Protein AF-A0A7R9GFW6-F1 (afdb_monomer_lite)

Radius of gyration: 24.53 Å; chains: 1; bounding box: 64×50×59 Å

Sequence (305 aa):
MFCPVDETFLYTSESVGEGHPDKICDQISDAILDAHLVQDPSAKVACETLAKGGLILLAGEINSNANVNYQEVVKRTLRNIGYDEERKGLNADTCSVLTVLNGQSSEIANGVYVNKDSMDLAAGDQGLMFGYATDETPELLPITLLLAHQLNMKLAELRKTNLFSWAWPDSKTQVTCEYLNSSGSMVPKRVHTVVVSGAYAARWVAKSLIAAGLCRRCLIQVSYAIAIPEPVSITVFHFGTSKTGLTQADLQRIVRHNFDLRPGAIIRDLGLTRPIYFKTAKYGHFGNPSFPWETPKPLQMPDGL

Structure (mmCIF, N/CA/C/O backbone):
data_AF-A0A7R9GFW6-F1
#
_entry.id   AF-A0A7R9GFW6-F1
#
loop_
_atom_site.group_PDB
_atom_site.id
_atom_site.type_symbol
_atom_site.label_atom_id
_atom_site.label_alt_id
_atom_site.label_comp_id
_atom_site.label_asym_id
_atom_site.label_entity_id
_atom_site.label_seq_id
_atom_site.pdbx_PDB_ins_code
_atom_site.Cartn_x
_atom_site.Cartn_y
_atom_site.Cartn_z
_atom_site.occupancy
_atom_site.B_iso_or_equiv
_atom_site.auth_seq_id
_atom_site.auth_comp_id
_atom_site.auth_asym_id
_atom_site.auth_atom_id
_atom_site.pdbx_PDB_model_num
ATOM 1 N N . MET A 1 1 ? 2.643 -18.406 17.846 1.00 50.38 1 MET A N 1
ATOM 2 C CA . MET A 1 1 ? 1.656 -17.498 18.472 1.00 50.38 1 MET A CA 1
ATOM 3 C C . MET A 1 1 ? 1.330 -18.060 19.852 1.00 50.38 1 MET A C 1
ATOM 5 O O . MET A 1 1 ? 1.079 -19.251 19.926 1.00 50.38 1 MET A O 1
ATOM 9 N N . PHE A 1 2 ? 1.427 -17.276 20.930 1.00 60.22 2 PHE A N 1
ATOM 10 C CA . PHE A 1 2 ? 1.352 -17.763 22.325 1.00 60.22 2 PHE A CA 1
ATOM 11 C C . PHE A 1 2 ? -0.045 -17.607 22.957 1.00 60.22 2 PHE A C 1
ATOM 13 O O . PHE A 1 2 ? -0.150 -17.278 24.133 1.00 60.22 2 PHE A O 1
ATOM 20 N N . CYS A 1 3 ? -1.125 -17.767 22.187 1.00 72.81 3 CYS A N 1
ATOM 21 C CA . CYS A 1 3 ? -2.464 -17.779 22.780 1.00 72.81 3 CYS A CA 1
ATOM 22 C C . CYS A 1 3 ? -2.699 -19.157 23.422 1.00 72.81 3 CYS A C 1
ATOM 24 O O . CYS A 1 3 ? -2.471 -20.155 22.736 1.00 72.81 3 CYS A O 1
ATOM 26 N N . PRO A 1 4 ? -3.104 -19.253 24.698 1.00 85.19 4 PRO A N 1
ATOM 27 C CA . PRO A 1 4 ? -3.501 -20.522 25.301 1.00 85.19 4 PRO A CA 1
ATOM 28 C C . PRO A 1 4 ? -4.647 -21.189 24.534 1.00 85.19 4 PRO A C 1
ATOM 30 O O . PRO A 1 4 ? -5.404 -20.533 23.821 1.00 85.19 4 PRO A O 1
ATOM 33 N N . VAL A 1 5 ? -4.756 -22.509 24.659 1.00 87.06 5 VAL A N 1
ATOM 34 C CA . VAL A 1 5 ? -5.885 -23.260 24.094 1.00 87.06 5 VAL A CA 1
ATOM 35 C C . VAL A 1 5 ? -7.184 -22.779 24.746 1.00 87.06 5 VAL A C 1
ATOM 37 O O . VAL A 1 5 ? -7.206 -22.492 25.939 1.00 87.06 5 VAL A O 1
ATOM 40 N N . ASP A 1 6 ? -8.238 -22.672 23.941 1.00 88.62 6 ASP A N 1
ATOM 41 C CA . ASP A 1 6 ? -9.578 -22.195 24.298 1.00 88.62 6 ASP A CA 1
ATOM 42 C C . ASP A 1 6 ? -9.664 -20.717 24.711 1.00 88.62 6 ASP A C 1
ATOM 44 O O . ASP A 1 6 ? -10.713 -20.248 25.156 1.00 88.62 6 ASP A O 1
ATOM 48 N N . GLU A 1 7 ? -8.599 -19.945 24.485 1.00 91.06 7 GLU A N 1
ATOM 49 C CA . GLU A 1 7 ? -8.619 -18.495 24.639 1.00 91.06 7 GLU A CA 1
ATOM 50 C C . GLU A 1 7 ? -8.814 -17.769 23.306 1.00 91.06 7 GLU A C 1
ATOM 52 O O . GLU A 1 7 ? -8.445 -18.235 22.220 1.00 91.06 7 GLU A O 1
ATOM 57 N N . THR A 1 8 ? -9.417 -16.585 23.402 1.00 90.31 8 THR A N 1
ATOM 58 C CA . THR A 1 8 ? -9.602 -15.684 22.269 1.00 90.31 8 THR A CA 1
ATOM 59 C C . THR A 1 8 ? -8.512 -14.627 22.214 1.00 90.31 8 THR A C 1
ATOM 61 O O . THR A 1 8 ? -8.126 -14.070 23.242 1.00 90.31 8 THR A O 1
ATOM 64 N N . PHE A 1 9 ? -8.099 -14.252 21.008 1.00 85.88 9 PHE A N 1
ATOM 65 C CA . PHE A 1 9 ? -7.168 -13.151 20.779 1.00 85.88 9 PHE A CA 1
ATOM 66 C C . PHE A 1 9 ? -7.594 -12.306 19.579 1.00 85.88 9 PHE A C 1
ATOM 68 O O . PHE A 1 9 ? -8.396 -12.723 18.745 1.00 85.88 9 PHE A O 1
ATOM 75 N N . LEU A 1 10 ? -7.047 -11.093 19.490 1.00 83.88 10 LEU A N 1
ATOM 76 C CA . LEU A 1 10 ? -7.227 -10.225 18.332 1.00 83.88 10 LEU A CA 1
ATOM 77 C C . LEU A 1 10 ? -5.994 -10.303 17.439 1.00 83.88 10 LEU A C 1
ATOM 79 O O . LEU A 1 10 ? -4.869 -10.152 17.918 1.00 83.88 10 LEU A O 1
ATOM 83 N N . TYR A 1 11 ? -6.214 -10.478 16.142 1.00 87.00 11 TYR A N 1
ATOM 84 C CA . TYR A 1 11 ? -5.163 -10.401 15.135 1.00 87.00 11 TYR A CA 1
ATOM 85 C C . TYR A 1 11 ? -5.544 -9.425 14.041 1.00 87.00 11 TYR A C 1
ATOM 87 O O . TYR A 1 11 ? -6.721 -9.268 13.724 1.00 87.00 11 TYR A O 1
ATOM 95 N N . THR A 1 12 ? -4.547 -8.729 13.508 1.00 83.81 12 THR A N 1
ATOM 96 C CA . THR A 1 12 ? -4.754 -7.631 12.570 1.00 83.81 12 THR A CA 1
ATOM 97 C C . THR A 1 12 ? -3.829 -7.778 11.379 1.00 83.81 12 THR A C 1
ATOM 99 O O . THR A 1 12 ? -2.636 -8.012 11.553 1.00 83.81 12 THR A O 1
ATOM 102 N N . SER A 1 13 ? -4.380 -7.572 10.189 1.00 86.75 13 SER A N 1
ATOM 103 C CA . SER A 1 13 ? -3.619 -7.414 8.951 1.00 86.75 13 SER A CA 1
ATOM 104 C C . SER A 1 13 ? -4.010 -6.103 8.279 1.00 86.75 13 SER A C 1
ATOM 106 O O . SER A 1 13 ? -5.113 -5.587 8.482 1.00 86.75 13 SER A O 1
ATOM 108 N N . GLU A 1 14 ? -3.103 -5.559 7.478 1.00 87.44 14 GLU A N 1
ATOM 109 C CA . GLU A 1 14 ? -3.340 -4.360 6.682 1.00 87.44 14 GLU A CA 1
ATOM 110 C C . GLU A 1 14 ? -3.004 -4.593 5.210 1.00 87.44 14 GLU A C 1
ATOM 112 O O . GLU A 1 14 ? -2.348 -5.564 4.840 1.00 87.44 14 GLU A O 1
ATOM 117 N N . SER A 1 15 ? -3.492 -3.694 4.366 1.00 87.38 15 SER A N 1
ATOM 118 C CA . SER A 1 15 ? -3.205 -3.649 2.940 1.00 87.38 15 SER A CA 1
ATOM 119 C C . SER A 1 15 ? -3.260 -2.200 2.476 1.00 87.38 15 SER A C 1
ATOM 121 O O . SER A 1 15 ? -4.009 -1.380 3.018 1.00 87.38 15 SER A O 1
ATOM 123 N N . VAL A 1 16 ? -2.495 -1.897 1.437 1.00 86.31 16 VAL A N 1
ATOM 124 C CA . VAL A 1 16 ? -2.539 -0.618 0.734 1.00 86.31 16 VAL A CA 1
ATOM 125 C C . VAL A 1 16 ? -2.970 -0.839 -0.717 1.00 86.31 16 VAL A C 1
ATOM 127 O O . VAL A 1 16 ? -2.738 -1.916 -1.270 1.00 86.31 16 VAL A O 1
ATOM 130 N N . GLY A 1 17 ? -3.637 0.148 -1.311 1.00 81.44 17 GLY A N 1
ATOM 131 C CA . GLY A 1 17 ? -4.121 0.070 -2.688 1.00 81.44 17 GLY A CA 1
ATOM 132 C C . GLY A 1 17 ? -3.049 0.370 -3.736 1.00 81.44 17 GLY A C 1
ATOM 133 O O . GLY A 1 17 ? -1.938 0.792 -3.421 1.00 81.44 17 GLY A O 1
ATOM 134 N N . GLU A 1 18 ? -3.418 0.200 -5.008 1.00 88.44 18 GLU A N 1
ATOM 135 C CA . GLU A 1 18 ? -2.535 0.398 -6.172 1.00 88.44 18 GLU A CA 1
ATOM 136 C C . GLU A 1 18 ? -1.945 1.815 -6.287 1.00 88.44 18 GLU A C 1
ATOM 138 O O . GLU A 1 18 ? -0.923 2.000 -6.940 1.00 88.44 18 GLU A O 1
ATOM 143 N N . GLY A 1 19 ? -2.561 2.822 -5.662 1.00 89.06 19 GLY A N 1
ATOM 144 C CA . GLY A 1 19 ? -2.036 4.185 -5.644 1.00 89.06 19 GLY A CA 1
ATOM 145 C C . GLY A 1 19 ? -1.149 4.524 -4.453 1.00 89.06 19 GLY A C 1
ATOM 146 O O . GLY A 1 19 ? -0.683 5.652 -4.360 1.00 89.06 19 GLY A O 1
ATOM 147 N N . HIS A 1 20 ? -0.910 3.599 -3.524 1.00 91.56 20 HIS A N 1
ATOM 148 C CA . HIS A 1 20 ? 0.046 3.856 -2.452 1.00 91.56 20 HIS A CA 1
ATOM 149 C C . HIS A 1 20 ? 1.450 4.048 -3.044 1.00 91.56 20 HIS A C 1
ATOM 151 O O . HIS A 1 20 ? 1.837 3.229 -3.873 1.00 91.56 20 HIS A O 1
ATOM 157 N N . PRO A 1 21 ? 2.247 5.052 -2.630 1.00 92.50 21 PRO A N 1
ATOM 158 C CA . PRO A 1 21 ? 3.543 5.345 -3.251 1.00 92.50 21 PRO A CA 1
ATOM 159 C C . PRO A 1 21 ? 4.484 4.138 -3.303 1.00 92.50 21 PRO A C 1
ATOM 161 O O . PRO A 1 21 ? 5.084 3.894 -4.344 1.00 92.50 21 PRO A O 1
ATOM 164 N N . ASP A 1 22 ? 4.534 3.327 -2.244 1.00 91.44 22 ASP A N 1
ATOM 165 C CA . ASP A 1 22 ? 5.341 2.099 -2.257 1.00 91.44 22 ASP A CA 1
ATOM 166 C C . ASP A 1 22 ? 4.829 1.098 -3.310 1.00 91.44 22 ASP A C 1
ATOM 168 O O . ASP A 1 22 ? 5.613 0.506 -4.041 1.00 91.44 22 ASP A O 1
ATOM 172 N N . LYS A 1 23 ? 3.502 0.968 -3.476 1.00 91.81 23 LYS A N 1
ATOM 173 C CA . LYS A 1 23 ? 2.915 0.106 -4.513 1.00 91.81 23 LYS A CA 1
ATOM 174 C C . LYS A 1 23 ? 3.023 0.678 -5.915 1.00 91.81 23 LYS A C 1
ATOM 176 O O . LYS A 1 23 ? 3.033 -0.101 -6.863 1.00 91.81 23 LYS A O 1
ATOM 181 N N . ILE A 1 24 ? 3.119 1.994 -6.074 1.00 95.56 24 ILE A N 1
ATOM 182 C CA . ILE A 1 24 ? 3.480 2.606 -7.355 1.00 95.56 24 ILE A CA 1
ATOM 183 C C . ILE A 1 24 ? 4.891 2.159 -7.745 1.00 95.56 24 ILE A C 1
ATOM 185 O O . ILE A 1 24 ? 5.089 1.754 -8.886 1.00 95.56 24 ILE A O 1
ATOM 189 N N . CYS A 1 25 ? 5.845 2.204 -6.808 1.00 97.50 25 CYS A N 1
ATOM 190 C CA . CYS A 1 25 ? 7.209 1.743 -7.053 1.00 97.50 25 CYS A CA 1
ATOM 191 C C . CYS A 1 25 ? 7.241 0.266 -7.462 1.00 97.50 25 CYS A C 1
ATOM 193 O O . CYS A 1 25 ? 7.790 -0.033 -8.518 1.00 97.50 25 CYS A O 1
ATOM 195 N N . ASP A 1 26 ? 6.578 -0.612 -6.699 1.00 90.31 26 ASP A N 1
ATOM 196 C CA . ASP A 1 26 ? 6.483 -2.046 -7.018 1.00 90.31 26 ASP A CA 1
ATOM 197 C C . ASP A 1 26 ? 5.923 -2.270 -8.436 1.00 90.31 26 ASP A C 1
ATOM 199 O O . ASP A 1 26 ? 6.542 -2.930 -9.265 1.00 90.31 26 ASP A O 1
ATOM 203 N N . GLN A 1 27 ? 4.777 -1.652 -8.757 1.00 97.50 27 GLN A N 1
ATOM 204 C CA . GLN A 1 27 ? 4.130 -1.802 -10.068 1.00 97.50 27 GLN A CA 1
ATOM 205 C C . GLN A 1 27 ? 4.976 -1.258 -11.222 1.00 97.50 27 GLN A C 1
ATOM 207 O O . GLN A 1 27 ? 4.909 -1.783 -12.330 1.00 97.50 27 GLN A O 1
ATOM 212 N N . ILE A 1 28 ? 5.733 -0.180 -11.004 1.00 98.12 28 ILE A N 1
ATOM 213 C CA . ILE A 1 28 ? 6.636 0.357 -12.024 1.00 98.12 28 ILE A CA 1
ATOM 214 C C . ILE A 1 28 ? 7.810 -0.598 -12.235 1.00 98.12 28 ILE A C 1
ATOM 216 O O . ILE A 1 28 ? 8.098 -0.927 -13.383 1.00 98.12 28 ILE A O 1
ATOM 220 N N . SER A 1 29 ? 8.452 -1.062 -11.162 1.00 97.12 29 SER A N 1
ATOM 221 C CA . SER A 1 29 ? 9.557 -2.020 -11.231 1.00 97.12 29 SER A CA 1
ATOM 222 C C . SER A 1 29 ? 9.154 -3.301 -11.970 1.00 97.12 29 SER A C 1
ATOM 224 O O . SER A 1 29 ? 9.845 -3.703 -12.909 1.00 97.12 29 SER A O 1
ATOM 226 N N . ASP A 1 30 ? 7.993 -3.872 -11.642 1.00 93.44 30 ASP A N 1
ATOM 227 C CA . ASP A 1 30 ? 7.471 -5.065 -12.318 1.00 93.44 30 ASP A CA 1
ATOM 228 C C . ASP A 1 30 ? 7.069 -4.778 -13.774 1.00 93.44 30 ASP A C 1
ATOM 230 O O . ASP A 1 30 ? 7.347 -5.576 -14.664 1.00 93.44 30 ASP A O 1
ATOM 234 N N . ALA A 1 31 ? 6.497 -3.607 -14.074 1.00 96.50 31 ALA A N 1
ATOM 235 C CA . ALA A 1 31 ? 6.180 -3.239 -15.456 1.00 96.50 31 ALA A CA 1
ATOM 236 C C . ALA A 1 31 ? 7.437 -3.090 -16.334 1.00 96.50 31 ALA A C 1
ATOM 238 O O . ALA A 1 31 ? 7.383 -3.339 -17.542 1.00 96.50 31 ALA A O 1
ATOM 239 N N . ILE A 1 32 ? 8.564 -2.670 -15.748 1.00 97.62 32 ILE A N 1
ATOM 240 C CA . ILE A 1 32 ? 9.867 -2.623 -16.422 1.00 97.62 32 ILE A CA 1
ATOM 241 C C . ILE A 1 32 ? 10.385 -4.046 -16.651 1.00 97.62 32 ILE A C 1
ATOM 243 O O . ILE A 1 32 ? 10.774 -4.362 -17.776 1.00 97.62 32 ILE A O 1
ATOM 247 N N . LEU A 1 33 ? 10.329 -4.914 -15.633 1.00 95.75 33 LEU A N 1
ATOM 248 C CA . LEU A 1 33 ? 10.655 -6.340 -15.753 1.00 95.75 33 LEU A CA 1
ATOM 249 C C . LEU A 1 33 ? 9.860 -7.006 -16.885 1.00 95.75 33 LEU A C 1
ATOM 251 O O . LEU A 1 33 ? 10.458 -7.596 -17.787 1.00 95.75 33 LEU A O 1
ATOM 255 N N . ASP A 1 34 ? 8.538 -6.850 -16.896 1.00 90.62 34 ASP A N 1
ATOM 256 C CA . ASP A 1 34 ? 7.660 -7.415 -17.922 1.00 90.62 34 ASP A CA 1
ATOM 257 C C . ASP A 1 34 ? 8.013 -6.897 -19.322 1.00 90.62 34 ASP A C 1
ATOM 259 O O . ASP A 1 34 ? 8.074 -7.665 -20.284 1.00 90.62 34 ASP A O 1
ATOM 263 N N . ALA A 1 35 ? 8.296 -5.597 -19.457 1.00 96.31 35 ALA A N 1
ATOM 264 C CA . ALA A 1 35 ? 8.664 -5.005 -20.741 1.00 96.31 35 ALA A CA 1
ATOM 265 C C . ALA A 1 35 ? 9.971 -5.583 -21.315 1.00 96.31 35 ALA A C 1
ATOM 267 O O . ALA A 1 35 ? 10.107 -5.671 -22.542 1.00 96.31 35 ALA A O 1
ATOM 268 N N . HIS A 1 36 ? 10.901 -5.995 -20.447 1.00 97.44 36 HIS A N 1
ATOM 269 C CA . HIS A 1 36 ? 12.089 -6.751 -20.835 1.00 97.44 36 HIS A CA 1
ATOM 270 C C . HIS A 1 36 ? 11.745 -8.195 -21.200 1.00 97.44 36 HIS A C 1
ATOM 272 O O . HIS A 1 36 ? 12.076 -8.622 -22.304 1.00 97.44 36 HIS A O 1
ATOM 278 N N . LEU A 1 37 ? 11.045 -8.925 -20.326 1.00 88.31 37 LEU A N 1
ATOM 279 C CA . LEU A 1 37 ? 10.744 -10.350 -20.514 1.00 88.31 37 LEU A CA 1
ATOM 280 C C . LEU A 1 37 ? 9.910 -10.641 -21.769 1.00 88.31 37 LEU A C 1
ATOM 282 O O . LEU A 1 37 ? 10.088 -11.686 -22.392 1.00 88.31 37 LEU A O 1
ATOM 286 N N . VAL A 1 38 ? 9.041 -9.711 -22.182 1.00 93.69 38 VAL A N 1
ATOM 287 C CA . VAL A 1 38 ? 8.262 -9.821 -23.430 1.00 93.69 38 VAL A CA 1
ATOM 288 C C . VAL A 1 38 ? 9.158 -9.876 -24.674 1.00 93.69 38 VAL A C 1
ATOM 290 O O . VAL A 1 38 ? 8.807 -10.534 -25.651 1.00 93.69 38 VAL A O 1
ATOM 293 N N . GLN A 1 39 ? 10.296 -9.181 -24.664 1.00 96.50 39 GLN A N 1
ATOM 294 C CA . GLN A 1 39 ? 11.223 -9.114 -25.802 1.00 96.50 39 GLN A CA 1
ATOM 295 C C . GLN A 1 39 ? 12.417 -10.063 -25.642 1.00 96.50 39 GLN A C 1
ATOM 297 O O . GLN A 1 39 ? 12.960 -10.553 -26.629 1.00 96.50 39 GLN A O 1
ATOM 302 N N . ASP A 1 40 ? 12.827 -10.310 -24.401 1.00 94.81 40 ASP A N 1
ATOM 303 C CA . ASP A 1 40 ? 13.976 -11.117 -24.021 1.00 94.81 40 ASP A CA 1
ATOM 304 C C . ASP A 1 40 ? 13.633 -11.954 -22.776 1.00 94.81 40 ASP A C 1
ATOM 306 O O . ASP A 1 40 ? 13.855 -11.514 -21.644 1.00 94.81 40 ASP A O 1
ATOM 310 N N . PRO A 1 41 ? 13.132 -13.189 -22.960 1.00 92.69 41 PRO A N 1
ATOM 311 C CA . PRO A 1 41 ? 12.800 -14.092 -21.855 1.00 92.69 41 PRO A CA 1
ATOM 312 C C . PRO A 1 41 ? 13.994 -14.466 -20.965 1.00 92.69 41 PRO A C 1
ATOM 314 O O . PRO A 1 41 ? 13.811 -15.035 -19.891 1.00 92.69 41 PRO A O 1
ATOM 317 N N . SER A 1 42 ? 15.224 -14.188 -21.413 1.00 89.12 42 SER A N 1
ATOM 318 C CA . SER A 1 42 ? 16.451 -14.451 -20.663 1.00 89.12 42 SER A CA 1
ATOM 319 C C . SER A 1 42 ? 16.952 -13.243 -19.868 1.00 89.12 42 SER A C 1
ATOM 321 O O . SER A 1 42 ? 17.968 -13.366 -19.171 1.00 89.12 42 SER A O 1
ATOM 323 N N . ALA A 1 43 ? 16.244 -12.109 -19.929 1.00 92.31 43 ALA A N 1
ATOM 324 C CA . ALA A 1 43 ? 16.609 -10.878 -19.244 1.00 92.31 43 ALA A CA 1
ATOM 325 C C . ALA A 1 43 ? 16.867 -11.102 -17.744 1.00 92.31 43 ALA A C 1
ATOM 327 O O . ALA A 1 43 ? 16.209 -11.904 -17.075 1.00 92.31 43 ALA A O 1
ATOM 328 N N . LYS A 1 44 ? 17.850 -10.379 -17.208 1.00 93.31 44 LYS A N 1
ATOM 329 C CA . LYS A 1 44 ? 18.140 -10.287 -15.774 1.00 93.31 44 LYS A CA 1
ATOM 330 C C . LYS A 1 44 ? 17.858 -8.855 -15.356 1.00 93.31 44 LYS A C 1
ATOM 332 O O . LYS A 1 44 ? 18.510 -7.940 -15.852 1.00 93.31 44 LYS A O 1
ATOM 337 N N . VAL A 1 45 ? 16.864 -8.668 -14.496 1.00 92.31 45 VAL A N 1
ATOM 338 C CA . VAL A 1 45 ? 16.354 -7.347 -14.123 1.00 92.31 45 VAL A CA 1
ATOM 339 C C . VAL A 1 45 ? 16.300 -7.258 -12.605 1.00 92.31 45 VAL A C 1
ATOM 341 O O . VAL A 1 45 ? 15.608 -8.039 -11.959 1.00 92.31 45 VAL A O 1
ATOM 344 N N . ALA A 1 46 ? 17.016 -6.286 -12.058 1.00 95.75 46 ALA A N 1
ATOM 345 C CA . ALA A 1 46 ? 16.914 -5.818 -10.686 1.00 95.75 46 ALA A CA 1
ATOM 346 C C . ALA A 1 46 ? 16.658 -4.306 -10.751 1.00 95.75 46 ALA A C 1
ATOM 348 O O . ALA A 1 46 ? 17.589 -3.502 -10.717 1.00 95.75 46 ALA A O 1
ATOM 349 N N . CYS A 1 47 ? 15.396 -3.928 -10.969 1.00 96.62 47 CYS A N 1
ATOM 350 C CA . CYS A 1 47 ? 14.979 -2.538 -11.130 1.00 96.62 47 CYS A CA 1
ATOM 351 C C . CYS A 1 47 ? 14.296 -2.046 -9.855 1.00 96.62 47 CYS A C 1
ATOM 353 O O . CYS A 1 47 ? 13.189 -2.464 -9.528 1.00 96.62 47 CYS A O 1
ATOM 355 N N . GLU A 1 48 ? 14.925 -1.098 -9.183 1.00 97.94 48 GLU A N 1
ATOM 356 C CA . GLU A 1 48 ? 14.391 -0.386 -8.032 1.00 97.94 48 GLU A CA 1
ATOM 357 C C . GLU A 1 48 ? 13.714 0.907 -8.481 1.00 97.94 48 GLU A C 1
ATOM 359 O O . GLU A 1 48 ? 14.224 1.625 -9.347 1.00 97.94 48 GLU A O 1
ATOM 364 N N . THR A 1 49 ? 12.584 1.239 -7.858 1.00 98.31 49 THR A N 1
ATOM 365 C CA . THR A 1 49 ? 11.851 2.472 -8.153 1.00 98.31 49 THR A CA 1
ATOM 366 C C . THR A 1 49 ? 11.703 3.331 -6.902 1.00 98.31 49 THR A C 1
ATOM 368 O O . THR A 1 49 ? 11.289 2.863 -5.844 1.00 98.31 49 THR A O 1
ATOM 371 N N . LEU A 1 50 ? 11.985 4.628 -7.030 1.00 98.06 50 LEU A N 1
ATOM 372 C CA . LEU A 1 50 ? 11.695 5.647 -6.021 1.00 98.06 50 LEU A CA 1
ATOM 373 C C . LEU A 1 50 ? 10.716 6.673 -6.593 1.00 98.06 50 LEU A C 1
ATOM 375 O O . LEU A 1 50 ? 10.952 7.229 -7.664 1.00 98.06 50 LEU A O 1
ATOM 379 N N . ALA A 1 51 ? 9.650 6.981 -5.849 1.00 94.81 51 ALA A N 1
ATOM 380 C CA . ALA A 1 51 ? 8.646 7.972 -6.230 1.00 94.81 51 ALA A CA 1
ATOM 381 C C . ALA A 1 51 ? 8.542 9.104 -5.194 1.00 94.81 51 ALA A C 1
ATOM 383 O O . ALA A 1 51 ? 8.276 8.871 -4.012 1.00 94.81 51 ALA A O 1
ATOM 384 N N . LYS A 1 52 ? 8.722 10.361 -5.623 1.00 92.81 52 LYS A N 1
ATOM 385 C CA . LYS A 1 52 ? 8.561 11.534 -4.748 1.00 92.81 52 LYS A CA 1
ATOM 386 C C . LYS A 1 52 ? 8.285 12.817 -5.525 1.00 92.81 52 LYS A C 1
ATOM 388 O O . LYS A 1 52 ? 9.091 13.216 -6.347 1.00 92.81 52 LYS A O 1
ATOM 393 N N . GLY A 1 53 ? 7.212 13.538 -5.179 1.00 84.69 53 GLY A N 1
ATOM 394 C CA . GLY A 1 53 ? 7.021 14.942 -5.585 1.00 84.69 53 GLY A CA 1
ATOM 395 C C . GLY A 1 53 ? 7.142 15.189 -7.093 1.00 84.69 53 GLY A C 1
ATOM 396 O O . GLY A 1 53 ? 7.850 16.104 -7.498 1.00 84.69 53 GLY A O 1
ATOM 397 N N . GLY A 1 54 ? 6.510 14.339 -7.909 1.00 91.38 54 GLY A N 1
ATOM 398 C CA . GLY A 1 54 ? 6.586 14.405 -9.373 1.00 91.38 54 GLY A CA 1
ATOM 399 C C . GLY A 1 54 ? 7.833 13.765 -9.996 1.00 91.38 54 GLY A C 1
ATOM 400 O O . GLY A 1 54 ? 7.925 13.720 -11.216 1.00 91.38 54 GLY A O 1
ATOM 401 N N . LEU A 1 55 ? 8.775 13.251 -9.202 1.00 96.88 55 LEU A N 1
ATOM 402 C CA . LEU A 1 55 ? 9.927 12.479 -9.669 1.00 96.88 55 LEU A CA 1
ATOM 403 C C . LEU A 1 55 ? 9.670 10.974 -9.527 1.00 96.88 55 LEU A C 1
ATOM 405 O O . LEU A 1 55 ? 9.289 10.512 -8.449 1.00 96.88 55 LEU A O 1
ATOM 409 N N . ILE A 1 56 ? 9.962 10.231 -10.592 1.00 98.38 56 ILE A N 1
ATOM 410 C CA . ILE A 1 56 ? 10.168 8.783 -10.608 1.00 98.38 56 ILE A CA 1
ATOM 411 C C . ILE A 1 56 ? 11.639 8.529 -10.941 1.00 98.38 56 ILE A C 1
ATOM 413 O O . ILE A 1 56 ? 12.129 8.962 -11.982 1.00 98.38 56 ILE A O 1
ATOM 417 N N . LEU A 1 57 ? 12.354 7.843 -10.059 1.00 98.44 57 LEU A N 1
ATOM 418 C CA . LEU A 1 57 ? 13.729 7.411 -10.279 1.00 98.44 57 LEU A CA 1
ATOM 419 C C . LEU A 1 57 ? 13.744 5.891 -10.423 1.00 98.44 57 LEU A C 1
ATOM 421 O O . LEU A 1 57 ? 13.349 5.194 -9.494 1.00 98.44 57 LEU A O 1
ATOM 425 N N . LEU A 1 58 ? 14.225 5.408 -11.565 1.00 98.62 58 LEU A N 1
ATOM 426 C CA . LEU A 1 58 ? 14.570 4.007 -11.785 1.00 98.62 58 LEU A CA 1
ATOM 427 C C . LEU A 1 58 ? 16.062 3.828 -11.510 1.00 98.62 58 LEU A C 1
ATOM 429 O O . LEU A 1 58 ? 16.876 4.573 -12.062 1.00 98.62 58 LEU A O 1
ATOM 433 N N . ALA A 1 59 ? 16.428 2.860 -10.681 1.00 98.31 59 ALA A N 1
ATOM 434 C CA . ALA A 1 59 ? 17.812 2.546 -10.347 1.00 98.31 59 ALA A CA 1
ATOM 435 C C . ALA A 1 59 ? 18.038 1.031 -10.311 1.00 98.31 59 ALA A C 1
ATOM 437 O O . ALA A 1 59 ? 17.092 0.277 -10.134 1.00 98.31 59 ALA A O 1
ATOM 438 N N . GLY A 1 60 ? 19.281 0.584 -10.477 1.00 96.44 60 GLY A N 1
ATOM 439 C CA . GLY A 1 60 ? 19.636 -0.833 -10.362 1.00 96.44 60 GLY A CA 1
ATOM 440 C C . GLY A 1 60 ? 20.309 -1.392 -11.610 1.00 96.44 60 GLY A C 1
ATOM 441 O O . GLY A 1 60 ? 21.050 -0.685 -12.300 1.00 96.44 60 GLY A O 1
ATOM 442 N N . GLU A 1 61 ? 20.085 -2.675 -11.870 1.00 96.88 61 GLU A N 1
ATOM 443 C CA . GLU A 1 61 ? 20.891 -3.476 -12.788 1.00 96.88 61 GLU A CA 1
ATOM 444 C C . GLU A 1 61 ? 20.014 -4.236 -13.785 1.00 96.88 61 GLU A C 1
ATOM 446 O O . GLU A 1 61 ? 19.128 -5.000 -13.401 1.00 96.88 61 GLU A O 1
ATOM 451 N N . ILE A 1 62 ? 20.259 -4.038 -15.082 1.00 96.19 62 ILE A N 1
ATOM 452 C CA . ILE A 1 62 ? 19.517 -4.696 -16.159 1.00 96.19 62 ILE A CA 1
ATOM 453 C C . ILE A 1 62 ? 20.490 -5.235 -17.206 1.00 96.19 62 ILE A C 1
ATOM 455 O O . ILE A 1 62 ? 21.163 -4.471 -17.898 1.00 96.19 62 ILE A O 1
ATOM 459 N N . ASN A 1 63 ? 20.492 -6.558 -17.379 1.00 95.38 63 ASN A N 1
ATOM 460 C CA . ASN A 1 63 ? 21.129 -7.240 -18.503 1.00 95.38 63 ASN A CA 1
ATOM 461 C C . ASN A 1 63 ? 20.045 -7.827 -19.400 1.00 95.38 63 ASN A C 1
ATOM 463 O O . ASN A 1 63 ? 19.403 -8.817 -19.046 1.00 95.38 63 ASN A O 1
ATOM 467 N N . SER A 1 64 ? 19.837 -7.213 -20.562 1.00 95.19 64 SER A N 1
ATOM 468 C CA . SER A 1 64 ? 18.833 -7.648 -21.529 1.00 95.19 64 SER A CA 1
ATOM 469 C C . SER A 1 64 ? 19.145 -7.135 -22.934 1.00 95.19 64 SER A C 1
ATOM 471 O O . SER A 1 64 ? 19.719 -6.060 -23.089 1.00 95.19 64 SER A O 1
ATOM 473 N N . ASN A 1 65 ? 18.717 -7.885 -23.951 1.00 95.00 65 ASN A N 1
ATOM 474 C CA . ASN A 1 65 ? 18.743 -7.467 -25.357 1.00 95.00 65 ASN A CA 1
ATOM 475 C C . ASN A 1 65 ? 17.491 -6.674 -25.781 1.00 95.00 65 ASN A C 1
ATOM 477 O O . ASN A 1 65 ? 17.386 -6.258 -26.936 1.00 95.00 65 ASN A O 1
ATOM 481 N N . ALA A 1 66 ? 16.521 -6.494 -24.882 1.00 96.31 66 ALA A N 1
ATOM 482 C CA . ALA A 1 66 ? 15.283 -5.783 -25.173 1.00 96.31 66 ALA A CA 1
ATOM 483 C C . ALA A 1 66 ? 15.518 -4.279 -25.366 1.00 96.31 66 ALA A C 1
ATOM 485 O O . ALA A 1 66 ? 16.295 -3.652 -24.644 1.00 96.31 66 ALA A O 1
ATOM 486 N N . ASN A 1 67 ? 14.769 -3.676 -26.290 1.00 96.94 67 ASN A N 1
ATOM 487 C CA . ASN A 1 67 ? 14.736 -2.228 -26.457 1.00 96.94 67 ASN A CA 1
ATOM 488 C C . ASN A 1 67 ? 13.481 -1.676 -25.769 1.00 96.94 67 ASN A C 1
ATOM 490 O O . ASN A 1 67 ? 12.388 -1.671 -26.341 1.00 96.94 67 ASN A O 1
ATOM 494 N N . VAL A 1 68 ? 13.618 -1.268 -24.506 1.00 97.12 68 VAL A N 1
ATOM 495 C CA . VAL A 1 68 ? 12.494 -0.817 -23.675 1.00 97.12 68 VAL A CA 1
ATOM 496 C C . VAL A 1 68 ? 12.476 0.705 -23.566 1.00 97.12 68 VAL A C 1
ATOM 498 O O . VAL A 1 68 ? 13.439 1.336 -23.137 1.00 97.12 68 VAL A O 1
ATOM 501 N N . ASN A 1 69 ? 11.334 1.311 -23.897 1.00 97.81 69 ASN A N 1
ATOM 502 C CA . ASN A 1 69 ? 11.095 2.725 -23.628 1.00 97.81 69 ASN A CA 1
ATOM 503 C C . ASN A 1 69 ? 10.597 2.912 -22.185 1.00 97.81 69 ASN A C 1
ATOM 505 O O . ASN A 1 69 ? 9.392 2.901 -21.927 1.00 97.81 69 ASN A O 1
ATOM 509 N N . TYR A 1 70 ? 11.528 3.097 -21.248 1.00 98.19 70 TYR A N 1
ATOM 510 C CA . TYR A 1 70 ? 11.214 3.235 -19.821 1.00 98.19 70 TYR A CA 1
ATOM 511 C C . TYR A 1 70 ? 10.279 4.404 -19.503 1.00 98.19 70 TYR A C 1
ATOM 513 O O . TYR A 1 70 ? 9.406 4.268 -18.650 1.00 98.19 70 TYR A O 1
ATOM 521 N N . GLN A 1 71 ? 10.416 5.532 -20.211 1.00 98.00 71 GLN A N 1
ATOM 522 C CA . GLN A 1 71 ? 9.523 6.683 -20.041 1.00 98.00 71 GLN A CA 1
ATOM 523 C C . GLN A 1 71 ? 8.074 6.274 -20.306 1.00 98.00 71 GLN A C 1
ATOM 525 O O . GLN A 1 71 ? 7.199 6.528 -19.484 1.00 98.00 71 GLN A O 1
ATOM 530 N N . GLU A 1 72 ? 7.820 5.605 -21.431 1.00 97.94 72 GLU A N 1
ATOM 531 C CA . GLU A 1 72 ? 6.461 5.205 -21.793 1.00 97.94 72 GLU A CA 1
ATOM 532 C C . GLU A 1 72 ? 5.905 4.140 -20.844 1.00 97.94 72 GLU A C 1
ATOM 534 O O . GLU A 1 72 ? 4.746 4.231 -20.442 1.00 97.94 72 GLU A O 1
ATOM 539 N N . VAL A 1 73 ? 6.728 3.171 -20.424 1.00 98.25 73 VAL A N 1
ATOM 540 C CA . VAL A 1 73 ? 6.318 2.151 -19.446 1.00 98.25 73 VAL A CA 1
ATOM 541 C C . VAL A 1 73 ? 5.883 2.807 -18.134 1.00 98.25 73 VAL A C 1
ATOM 543 O O . VAL A 1 73 ? 4.762 2.567 -17.689 1.00 98.25 73 VAL A O 1
ATOM 546 N N . VAL A 1 74 ? 6.708 3.693 -17.566 1.00 98.25 74 VAL A N 1
ATOM 547 C CA . VAL A 1 74 ? 6.391 4.418 -16.324 1.00 98.25 74 VAL A CA 1
ATOM 548 C C . VAL A 1 74 ? 5.100 5.220 -16.469 1.00 98.25 74 VAL A C 1
ATOM 550 O O . VAL A 1 74 ? 4.193 5.097 -15.643 1.00 98.25 74 VAL A O 1
ATOM 553 N N . LYS A 1 75 ? 4.982 6.023 -17.533 1.00 98.06 75 LYS A N 1
ATOM 554 C CA . LYS A 1 75 ? 3.814 6.888 -17.746 1.00 98.06 75 LYS A CA 1
ATOM 555 C C . LYS A 1 75 ? 2.536 6.078 -17.927 1.00 98.06 75 LYS A C 1
ATOM 557 O O . LYS A 1 75 ? 1.514 6.401 -17.324 1.00 98.06 75 LYS A O 1
ATOM 562 N N . ARG A 1 76 ? 2.581 4.995 -18.705 1.00 98.00 76 ARG A N 1
ATOM 563 C CA . ARG A 1 76 ? 1.447 4.081 -18.876 1.00 98.00 76 ARG A CA 1
ATOM 564 C C . ARG A 1 76 ? 1.036 3.440 -17.551 1.00 98.00 76 ARG A C 1
ATOM 566 O O . ARG A 1 76 ? -0.156 3.407 -17.254 1.00 98.00 76 ARG A O 1
ATOM 573 N N . THR A 1 77 ? 1.991 2.984 -16.741 1.00 97.62 77 THR A N 1
ATOM 574 C CA . THR A 1 77 ? 1.707 2.408 -15.418 1.00 97.62 77 THR A CA 1
ATOM 575 C C . THR A 1 77 ? 1.023 3.426 -14.501 1.00 97.62 77 THR A C 1
ATOM 577 O O . THR A 1 77 ? -0.027 3.127 -13.936 1.00 97.62 77 THR A O 1
ATOM 580 N N . LEU A 1 78 ? 1.525 4.663 -14.429 1.00 97.75 78 LEU A N 1
ATOM 581 C CA . LEU A 1 78 ? 0.896 5.734 -13.644 1.00 97.75 78 LEU A CA 1
ATOM 582 C C . LEU A 1 78 ? -0.528 6.069 -14.118 1.00 97.75 78 LEU A C 1
ATOM 584 O O . LEU A 1 78 ? -1.426 6.231 -13.284 1.00 97.75 78 LEU A O 1
ATOM 588 N N . ARG A 1 79 ? -0.769 6.111 -15.437 1.00 96.75 79 ARG A N 1
ATOM 589 C CA . ARG A 1 79 ? -2.121 6.307 -15.996 1.00 96.75 79 ARG A CA 1
ATOM 590 C C . ARG A 1 79 ? -3.062 5.161 -15.624 1.00 96.75 79 ARG A C 1
ATOM 592 O O . ARG A 1 79 ? -4.188 5.421 -15.214 1.00 96.75 79 ARG A O 1
ATOM 599 N N . ASN A 1 80 ? -2.597 3.914 -15.693 1.00 94.62 80 ASN A N 1
ATOM 600 C CA . ASN A 1 80 ? -3.394 2.738 -15.324 1.00 94.62 80 ASN A CA 1
ATOM 601 C C . ASN A 1 80 ? -3.780 2.726 -13.835 1.00 94.62 80 ASN A C 1
ATOM 603 O O . ASN A 1 80 ? -4.881 2.292 -13.483 1.00 94.62 80 ASN A O 1
ATOM 607 N N . ILE A 1 81 ? -2.893 3.224 -12.968 1.00 94.94 81 ILE A N 1
ATOM 608 C CA . ILE A 1 81 ? -3.168 3.429 -11.538 1.00 94.94 81 ILE A CA 1
ATOM 609 C C . ILE A 1 81 ? -4.179 4.576 -11.340 1.00 94.94 81 ILE A C 1
ATOM 611 O O . ILE A 1 81 ? -5.047 4.520 -10.466 1.00 94.94 81 ILE A O 1
ATOM 615 N N . GLY A 1 82 ? -4.128 5.606 -12.188 1.00 93.75 82 GLY A N 1
ATOM 616 C CA . GLY A 1 82 ? -5.055 6.745 -12.195 1.00 93.75 82 GLY A CA 1
ATOM 617 C C . GLY A 1 82 ? -4.443 8.068 -11.729 1.00 93.75 82 GLY A C 1
ATOM 618 O O . GLY A 1 82 ? -5.185 8.943 -11.270 1.00 93.75 82 GLY A O 1
ATOM 619 N N . TYR A 1 83 ? -3.114 8.200 -11.811 1.00 95.00 83 TYR A N 1
ATOM 620 C CA . TYR A 1 83 ? -2.367 9.446 -11.615 1.00 95.00 83 TYR A CA 1
ATOM 621 C C . TYR A 1 83 ? -2.186 10.175 -12.952 1.00 95.00 83 TYR A C 1
ATOM 623 O O . TYR A 1 83 ? -1.158 10.056 -13.610 1.00 95.00 83 TYR A O 1
ATOM 631 N N . ASP A 1 84 ? -3.208 10.918 -13.356 1.00 93.06 84 ASP A N 1
ATOM 632 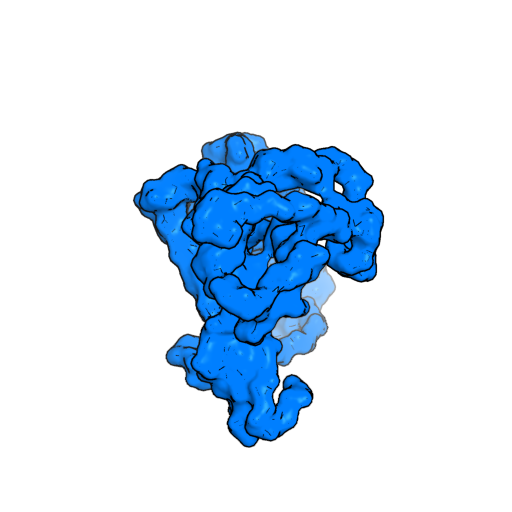C CA . ASP A 1 84 ? -3.373 11.577 -14.664 1.00 93.06 84 ASP A CA 1
ATOM 633 C C . ASP A 1 84 ? -3.657 13.092 -14.540 1.00 93.06 84 ASP A C 1
ATOM 635 O O . ASP A 1 84 ? -3.905 13.774 -15.530 1.00 93.06 84 ASP A O 1
ATOM 639 N N . GLU A 1 85 ? -3.635 13.636 -13.319 1.00 90.62 85 GLU A N 1
ATOM 640 C CA . GLU A 1 85 ? -3.964 15.033 -13.031 1.00 90.62 85 GLU A CA 1
ATOM 641 C C . GLU A 1 85 ? -3.135 15.561 -11.849 1.00 90.62 85 GLU A C 1
ATOM 643 O O . GLU A 1 85 ? -3.027 14.903 -10.813 1.00 90.62 85 GLU A O 1
ATOM 648 N N . GLU A 1 86 ? -2.643 16.802 -11.936 1.00 88.44 86 GLU A N 1
ATOM 649 C CA . GLU A 1 86 ? -1.797 17.429 -10.898 1.00 88.44 86 GLU A CA 1
ATOM 650 C C . GLU A 1 86 ? -2.397 17.395 -9.490 1.00 88.44 86 GLU A C 1
ATOM 652 O O . GLU A 1 86 ? -1.707 17.148 -8.500 1.00 88.44 86 GLU A O 1
ATOM 657 N N . ARG A 1 87 ? -3.714 17.613 -9.382 1.00 85.31 87 ARG A N 1
ATOM 658 C CA . ARG A 1 87 ? -4.408 17.671 -8.086 1.00 85.31 87 ARG A CA 1
ATOM 659 C C . ARG A 1 87 ? -4.356 16.356 -7.305 1.00 85.31 87 ARG A C 1
ATOM 661 O O . ARG A 1 87 ? -4.629 16.368 -6.110 1.00 85.31 87 ARG A O 1
ATOM 668 N N . LYS A 1 88 ? -4.006 15.242 -7.959 1.00 83.88 88 LYS A N 1
ATOM 669 C CA . LYS A 1 88 ? -3.856 13.924 -7.330 1.00 83.88 88 LYS A CA 1
ATOM 670 C C . LYS A 1 88 ? -2.489 13.754 -6.651 1.00 83.88 88 LYS A C 1
ATOM 672 O O . LYS A 1 88 ? -2.264 12.741 -6.001 1.00 83.88 88 LYS A O 1
ATOM 677 N N . GLY A 1 89 ? -1.586 14.736 -6.763 1.00 85.06 89 GLY A N 1
ATOM 678 C CA . GLY A 1 89 ? -0.260 14.739 -6.129 1.00 85.06 89 GLY A CA 1
ATOM 679 C C . GLY A 1 89 ? 0.846 14.060 -6.947 1.00 85.06 89 GLY A C 1
ATOM 680 O O . GLY A 1 89 ? 2.019 14.159 -6.586 1.00 85.06 89 GLY A O 1
ATOM 681 N N . LEU A 1 90 ? 0.481 13.402 -8.049 1.00 91.81 90 LEU A N 1
ATOM 682 C CA . LEU A 1 90 ? 1.362 12.861 -9.081 1.00 91.81 90 LEU A CA 1
ATOM 683 C C . LEU A 1 90 ? 0.578 12.826 -10.401 1.00 91.81 90 LEU A C 1
ATOM 685 O O . LEU A 1 90 ? -0.627 12.573 -10.397 1.00 91.81 90 LEU A O 1
ATOM 689 N N . ASN A 1 91 ? 1.258 13.067 -11.517 1.00 95.75 91 ASN A N 1
ATOM 690 C CA . ASN A 1 91 ? 0.655 13.073 -12.843 1.00 95.75 91 ASN A CA 1
ATOM 691 C C . ASN A 1 91 ? 1.614 12.432 -13.854 1.00 95.75 91 ASN A C 1
ATOM 693 O O . ASN A 1 91 ? 2.761 12.857 -13.984 1.00 95.75 91 ASN A O 1
ATOM 697 N N . ALA A 1 92 ? 1.139 11.409 -14.562 1.00 97.19 92 ALA A N 1
ATOM 698 C CA . ALA A 1 92 ? 1.897 10.672 -15.565 1.00 97.19 92 ALA A CA 1
ATOM 699 C C . ALA A 1 92 ? 2.431 11.559 -16.701 1.00 97.19 92 ALA A C 1
ATOM 701 O O . ALA A 1 92 ? 3.479 11.270 -17.276 1.00 97.19 92 ALA A O 1
ATOM 702 N N . ASP A 1 93 ? 1.726 12.635 -17.048 1.00 95.62 93 ASP A N 1
ATOM 703 C CA . ASP A 1 93 ? 2.099 13.461 -18.197 1.00 95.62 93 ASP A CA 1
ATOM 704 C C . ASP A 1 93 ? 3.229 14.445 -17.873 1.00 95.62 93 ASP A C 1
ATOM 706 O O . ASP A 1 93 ? 4.045 14.757 -18.744 1.00 95.62 93 ASP A O 1
ATOM 710 N N . THR A 1 94 ? 3.314 14.887 -16.617 1.00 96.31 94 THR A N 1
ATOM 711 C CA . THR A 1 94 ? 4.240 15.935 -16.159 1.00 96.31 94 THR A CA 1
ATOM 712 C C . THR A 1 94 ? 5.349 15.417 -15.247 1.00 96.31 94 THR A C 1
ATOM 714 O O . THR A 1 94 ? 6.301 16.152 -14.978 1.00 96.31 94 THR A O 1
ATOM 717 N N . CYS A 1 95 ? 5.267 14.166 -14.777 1.00 96.75 95 CYS A N 1
ATOM 718 C CA . CYS A 1 95 ? 6.303 13.601 -13.927 1.00 96.75 95 CYS A CA 1
ATOM 719 C C . CYS A 1 95 ? 7.655 13.536 -14.653 1.00 96.75 95 CYS A C 1
ATOM 721 O O . CYS A 1 95 ? 7.746 13.188 -15.834 1.00 96.75 95 CYS A O 1
ATOM 723 N N . SER A 1 96 ? 8.725 13.817 -13.914 1.00 97.75 96 SER A N 1
ATOM 724 C CA . SER A 1 96 ? 10.092 13.560 -14.358 1.00 97.75 96 SER A CA 1
ATOM 725 C C . SER A 1 96 ? 10.424 12.093 -14.135 1.00 97.75 96 SER A C 1
ATOM 727 O O . SER A 1 96 ? 10.252 11.596 -13.025 1.00 97.75 96 SER A O 1
ATOM 729 N N . VAL A 1 97 ? 10.943 11.416 -15.157 1.00 98.19 97 VAL A N 1
ATOM 730 C CA . VAL A 1 97 ? 11.481 10.058 -15.018 1.00 98.19 97 VAL A CA 1
ATOM 731 C C . VAL A 1 97 ? 12.990 10.110 -15.227 1.00 98.19 97 VAL A C 1
ATOM 733 O O . VAL A 1 97 ? 13.451 10.517 -16.295 1.00 98.19 97 VAL A O 1
ATOM 736 N N . LEU A 1 98 ? 13.747 9.725 -14.201 1.00 97.88 98 LEU A N 1
ATOM 737 C CA . LEU A 1 98 ? 15.204 9.616 -14.224 1.00 97.88 98 LEU A CA 1
ATOM 738 C C . LEU A 1 98 ? 15.618 8.149 -14.170 1.00 97.88 98 LEU A C 1
ATOM 740 O O . LEU A 1 98 ? 14.983 7.345 -13.495 1.00 97.88 98 LEU A O 1
ATOM 744 N N . THR A 1 99 ? 16.702 7.813 -14.862 1.00 97.62 99 THR A N 1
ATOM 745 C CA . THR A 1 99 ? 17.218 6.444 -14.950 1.00 97.62 99 THR A CA 1
ATOM 746 C C . THR A 1 99 ? 18.681 6.405 -14.543 1.00 97.62 99 THR A C 1
ATOM 748 O O . THR A 1 99 ? 19.509 7.099 -15.134 1.00 97.62 99 THR A O 1
ATOM 751 N N . VAL A 1 100 ? 18.997 5.563 -13.568 1.00 96.88 100 VAL A N 1
ATOM 752 C CA . VAL A 1 100 ? 20.349 5.250 -13.096 1.00 96.88 100 VAL A CA 1
ATOM 753 C C . VAL A 1 100 ? 20.500 3.727 -13.130 1.00 96.88 100 VAL A C 1
ATOM 755 O O . VAL A 1 100 ? 20.594 3.062 -12.101 1.00 96.88 100 VAL A O 1
ATOM 758 N N . LEU A 1 101 ? 20.419 3.178 -14.342 1.00 95.25 101 LEU A N 1
ATOM 759 C CA . LEU A 1 101 ? 20.439 1.742 -14.615 1.00 95.25 101 LEU A CA 1
ATOM 760 C C . LEU A 1 101 ? 21.776 1.364 -15.252 1.00 95.25 101 LEU A C 1
ATOM 762 O O . LEU A 1 101 ? 22.202 2.010 -16.208 1.00 95.25 101 LEU A O 1
ATOM 766 N N . ASN A 1 102 ? 22.410 0.316 -14.735 1.00 92.19 102 ASN A N 1
ATOM 767 C CA . ASN A 1 102 ? 23.668 -0.225 -15.247 1.00 92.19 102 ASN A CA 1
ATOM 768 C C . ASN A 1 102 ? 23.511 -1.701 -15.626 1.00 92.19 102 ASN A C 1
ATOM 770 O O . ASN A 1 102 ? 22.476 -2.309 -15.368 1.00 92.19 102 ASN A O 1
ATOM 774 N N . GLY A 1 103 ? 24.544 -2.289 -16.227 1.00 86.25 103 GLY A N 1
ATOM 775 C CA . GLY A 1 103 ? 24.623 -3.744 -16.331 1.00 86.25 103 GLY A CA 1
ATOM 776 C C . GLY A 1 103 ? 24.891 -4.381 -14.964 1.00 86.25 103 GLY A C 1
ATOM 777 O O . GLY A 1 103 ? 25.542 -3.780 -14.111 1.00 86.25 103 GLY A O 1
ATOM 778 N N . GLN A 1 104 ? 24.410 -5.605 -14.780 1.00 86.50 104 GLN A N 1
ATOM 779 C CA . GLN A 1 104 ? 24.694 -6.447 -13.626 1.00 86.50 104 GLN A CA 1
ATOM 780 C C . GLN A 1 104 ? 26.197 -6.717 -13.485 1.00 86.50 104 GLN A C 1
ATOM 782 O O . GLN A 1 104 ? 26.896 -6.918 -14.484 1.00 86.50 104 GLN A O 1
ATOM 787 N N . SER A 1 105 ? 26.678 -6.779 -12.238 1.00 89.38 105 SER A N 1
ATOM 788 C CA . SER A 1 105 ? 28.059 -7.177 -11.925 1.00 89.38 105 SER A CA 1
ATOM 789 C C . SER A 1 105 ? 28.423 -8.516 -12.580 1.00 89.38 105 SER A C 1
ATOM 791 O O . SER A 1 105 ? 27.670 -9.495 -12.533 1.00 89.38 105 SER A O 1
ATOM 793 N N . SER A 1 106 ? 29.617 -8.568 -13.176 1.00 88.12 106 SER A N 1
ATOM 794 C CA . SER A 1 106 ? 30.144 -9.780 -13.803 1.00 88.12 106 SER A CA 1
ATOM 795 C C . SER A 1 106 ? 30.433 -10.874 -12.774 1.00 88.12 106 SER A C 1
ATOM 797 O O . SER A 1 106 ? 30.262 -12.053 -13.083 1.00 88.12 106 SER A O 1
ATOM 799 N N . GLU A 1 107 ? 30.816 -10.520 -11.543 1.00 88.00 107 GLU A N 1
ATOM 800 C CA . GLU A 1 107 ? 30.989 -11.474 -10.446 1.00 88.00 107 GLU A CA 1
ATOM 801 C C . GLU A 1 107 ? 29.668 -12.163 -10.086 1.00 88.00 107 GLU A C 1
ATOM 803 O O . GLU A 1 107 ? 29.632 -13.391 -9.978 1.00 88.00 107 GLU A O 1
ATOM 808 N N . ILE A 1 108 ? 28.575 -11.396 -9.978 1.00 87.19 108 ILE A N 1
ATOM 809 C CA . ILE A 1 108 ? 27.233 -11.942 -9.724 1.00 87.19 108 ILE A CA 1
ATOM 810 C C . ILE A 1 108 ? 26.798 -12.818 -10.902 1.00 87.19 108 ILE A C 1
ATOM 812 O O . ILE A 1 108 ? 26.390 -13.961 -10.709 1.00 87.19 108 ILE A O 1
ATOM 816 N N . ALA A 1 109 ? 26.951 -12.336 -12.137 1.00 88.06 109 ALA A N 1
ATOM 817 C CA . ALA A 1 109 ? 26.583 -13.096 -13.329 1.00 88.06 109 ALA A CA 1
ATOM 818 C C . ALA A 1 109 ? 27.303 -14.459 -13.407 1.00 88.06 109 ALA A C 1
ATOM 820 O O . ALA A 1 109 ? 26.662 -15.488 -13.645 1.00 88.06 109 ALA A O 1
ATOM 821 N N . ASN A 1 110 ? 28.615 -14.483 -13.139 1.00 88.88 110 ASN A N 1
ATOM 822 C CA . ASN A 1 110 ? 29.427 -15.703 -13.074 1.00 88.88 110 ASN A CA 1
ATOM 823 C C . ASN A 1 110 ? 29.006 -16.640 -11.937 1.00 88.88 110 ASN A C 1
ATOM 825 O O . ASN A 1 110 ? 28.975 -17.860 -12.109 1.00 88.88 110 ASN A O 1
ATOM 829 N N . GLY A 1 111 ? 28.646 -16.076 -10.783 1.00 88.50 111 GLY A N 1
ATOM 830 C CA . GLY A 1 111 ? 28.123 -16.836 -9.653 1.00 88.50 111 GLY A CA 1
ATOM 831 C C . GLY A 1 111 ? 26.765 -17.480 -9.938 1.00 88.50 111 GLY A C 1
ATOM 832 O O . GLY A 1 111 ? 26.496 -18.568 -9.428 1.00 88.50 111 GLY A O 1
ATOM 833 N N . VAL A 1 112 ? 25.934 -16.864 -10.781 1.00 88.19 112 VAL A N 1
ATOM 834 C CA . VAL A 1 112 ? 24.513 -17.217 -10.924 1.00 88.19 112 VAL A CA 1
ATOM 835 C C . VAL A 1 112 ? 24.210 -18.033 -12.178 1.00 88.19 112 VAL A C 1
ATOM 837 O O . VAL A 1 112 ? 23.579 -19.081 -12.049 1.00 88.19 112 VAL A O 1
ATOM 840 N N . TYR A 1 113 ? 24.639 -17.593 -13.369 1.00 88.06 113 TYR A N 1
ATOM 841 C CA . TYR A 1 113 ? 24.164 -18.179 -14.637 1.00 88.06 113 TYR A CA 1
ATOM 842 C C . TYR A 1 113 ? 25.193 -18.321 -15.765 1.00 88.06 113 TYR A C 1
ATOM 844 O O . TYR A 1 113 ? 24.949 -19.091 -16.693 1.00 88.06 113 TYR A O 1
ATOM 852 N N . VAL A 1 114 ? 26.316 -17.597 -15.758 1.00 88.44 114 VAL A N 1
ATOM 853 C CA . VAL A 1 114 ? 27.275 -17.671 -16.878 1.00 88.44 114 VAL A CA 1
ATOM 854 C C . VAL A 1 114 ? 27.916 -19.059 -16.934 1.00 88.44 114 VAL A C 1
ATOM 856 O O . VAL A 1 114 ? 28.458 -19.537 -15.941 1.00 88.44 114 VAL A O 1
ATOM 859 N N . ASN A 1 115 ? 27.884 -19.684 -18.117 1.00 90.25 115 ASN A N 1
ATOM 860 C CA . ASN A 1 115 ? 28.389 -21.041 -18.371 1.00 90.25 115 ASN A CA 1
ATOM 861 C C . ASN A 1 115 ? 27.770 -22.125 -17.467 1.00 90.25 115 ASN A C 1
ATOM 863 O O . ASN A 1 115 ? 28.416 -23.138 -17.200 1.00 90.25 115 ASN A O 1
ATOM 867 N N . LYS A 1 116 ? 26.537 -21.913 -16.992 1.00 87.50 116 LYS A N 1
ATOM 868 C CA . LYS A 1 116 ? 25.772 -22.897 -16.221 1.00 87.50 116 LYS A CA 1
ATOM 869 C C . LYS A 1 116 ? 24.561 -23.363 -17.014 1.00 87.50 116 LYS A C 1
ATOM 871 O O . LYS A 1 116 ? 23.922 -22.567 -17.702 1.00 87.50 116 LYS A O 1
ATOM 876 N N . ASP A 1 117 ? 24.233 -24.642 -16.886 1.00 88.62 117 ASP A N 1
ATOM 877 C CA . ASP A 1 117 ? 22.986 -25.175 -17.416 1.00 88.62 117 ASP A CA 1
ATOM 878 C C . ASP A 1 117 ? 21.786 -24.639 -16.624 1.00 88.62 117 ASP A C 1
ATOM 880 O O . ASP A 1 117 ? 21.893 -24.268 -15.456 1.00 88.62 117 ASP A O 1
ATOM 884 N N . SER A 1 118 ? 20.611 -24.609 -17.258 1.00 84.38 118 SER A N 1
ATOM 885 C CA . SER A 1 118 ? 19.386 -24.047 -16.659 1.00 84.38 118 SER A CA 1
ATOM 886 C C . SER A 1 118 ? 18.979 -24.683 -15.320 1.00 84.38 118 SER A C 1
ATOM 888 O O . SER A 1 118 ? 18.396 -24.004 -14.478 1.00 84.38 118 SER A O 1
ATOM 890 N N . MET A 1 119 ? 19.307 -25.961 -15.107 1.00 87.50 119 MET A N 1
ATOM 891 C CA . MET A 1 119 ? 19.039 -26.681 -13.855 1.00 87.50 119 MET A CA 1
ATOM 892 C C . MET A 1 119 ? 20.086 -26.413 -12.764 1.00 87.50 119 MET A C 1
ATOM 894 O O . MET A 1 119 ? 19.814 -26.688 -11.599 1.00 87.50 119 MET A O 1
ATOM 898 N N . ASP A 1 120 ? 21.240 -25.846 -13.130 1.00 89.44 120 ASP A N 1
ATOM 899 C CA . ASP A 1 120 ? 22.374 -25.558 -12.240 1.00 89.44 120 ASP A CA 1
ATOM 900 C C . ASP A 1 120 ? 22.508 -24.057 -11.922 1.00 89.44 120 ASP A C 1
ATOM 902 O O . ASP A 1 120 ? 23.524 -23.602 -11.381 1.00 89.44 120 ASP A O 1
ATOM 906 N N . LEU A 1 121 ? 21.485 -23.264 -12.259 1.00 85.88 121 LEU A N 1
ATOM 907 C CA . LEU A 1 121 ? 21.420 -21.853 -11.891 1.00 85.88 121 LEU A CA 1
ATOM 908 C C . LEU A 1 121 ? 21.448 -21.708 -10.365 1.00 85.88 121 LEU A C 1
ATOM 910 O O . LEU A 1 121 ? 20.680 -22.347 -9.645 1.00 85.88 121 LEU A O 1
ATOM 914 N N . ALA A 1 122 ? 22.341 -20.852 -9.870 1.00 85.12 122 ALA A N 1
ATOM 915 C CA . ALA A 1 122 ? 22.460 -20.597 -8.438 1.00 85.12 122 ALA A CA 1
ATOM 916 C C . ALA A 1 122 ? 21.502 -19.486 -7.988 1.00 85.12 122 ALA A C 1
ATOM 918 O O . ALA A 1 122 ? 21.037 -18.678 -8.792 1.00 85.12 122 ALA A O 1
ATOM 919 N N . ALA A 1 123 ? 21.230 -19.415 -6.684 1.00 86.44 123 ALA A N 1
ATOM 920 C CA . ALA A 1 123 ? 20.530 -18.271 -6.110 1.00 86.44 123 ALA A CA 1
ATOM 921 C C . ALA A 1 123 ? 21.330 -16.976 -6.344 1.00 86.44 123 ALA A C 1
ATOM 923 O O . ALA A 1 123 ? 22.557 -16.976 -6.246 1.00 86.44 123 ALA A O 1
ATOM 924 N N . GLY A 1 124 ? 20.623 -15.882 -6.649 1.00 80.88 124 GLY A N 1
ATOM 925 C CA . GLY A 1 124 ? 21.226 -14.570 -6.911 1.00 80.88 124 GLY A CA 1
ATOM 926 C C . GLY A 1 124 ? 21.877 -13.918 -5.692 1.00 80.88 124 GLY A C 1
ATOM 927 O O . GLY A 1 124 ? 22.790 -13.115 -5.847 1.00 80.88 124 GLY A O 1
ATOM 928 N N . ASP A 1 125 ? 21.412 -14.283 -4.498 1.00 87.31 125 ASP A N 1
ATOM 929 C CA . ASP A 1 125 ? 21.920 -13.817 -3.212 1.00 87.31 125 ASP A CA 1
ATOM 930 C C . ASP A 1 125 ? 21.543 -14.831 -2.113 1.00 87.31 125 ASP A C 1
ATOM 932 O O . ASP A 1 125 ? 20.758 -15.762 -2.334 1.00 87.31 125 ASP A O 1
ATOM 936 N N . GLN A 1 126 ? 22.091 -14.655 -0.914 1.00 89.19 126 GLN A N 1
ATOM 937 C CA . GLN A 1 126 ? 21.667 -15.367 0.285 1.00 89.19 126 GLN A CA 1
ATOM 938 C C . GLN A 1 126 ? 20.260 -14.932 0.724 1.00 89.19 126 GLN A C 1
ATOM 940 O O . GLN A 1 126 ? 19.887 -13.764 0.650 1.00 89.19 126 GLN A O 1
ATOM 945 N N . GLY A 1 127 ? 19.474 -15.865 1.259 1.00 85.50 127 GLY A N 1
ATOM 946 C CA . GLY A 1 127 ? 18.132 -15.556 1.736 1.00 85.50 127 GLY A CA 1
ATOM 947 C C . GLY A 1 127 ? 17.506 -16.692 2.529 1.00 85.50 127 GLY A C 1
ATOM 948 O O . GLY A 1 127 ? 17.989 -17.823 2.529 1.00 85.50 127 GLY A O 1
ATOM 949 N N . LEU A 1 128 ? 16.419 -16.365 3.219 1.00 82.44 128 LEU A N 1
ATOM 950 C CA . LEU A 1 128 ? 15.558 -17.311 3.916 1.00 82.44 128 LEU A CA 1
ATOM 951 C C . LEU A 1 128 ? 14.111 -17.020 3.528 1.00 82.44 128 LEU A C 1
ATOM 953 O O . LEU A 1 128 ? 13.701 -15.862 3.464 1.00 82.44 128 LEU A O 1
ATOM 957 N N . MET A 1 129 ? 13.352 -18.072 3.239 1.00 86.12 129 MET A N 1
ATOM 958 C CA . MET A 1 129 ? 11.997 -17.973 2.707 1.00 86.12 129 MET A CA 1
ATOM 959 C C . MET A 1 129 ? 11.035 -18.730 3.618 1.00 86.12 129 MET A C 1
ATOM 961 O O . MET A 1 129 ? 11.350 -19.816 4.103 1.00 86.12 129 MET A O 1
ATOM 965 N N . PHE A 1 130 ? 9.846 -18.165 3.824 1.00 77.94 130 PHE A N 1
ATOM 966 C CA . PHE A 1 130 ? 8.750 -18.808 4.541 1.00 77.94 130 PHE A CA 1
ATOM 967 C C . PHE A 1 130 ? 7.525 -18.877 3.633 1.00 77.94 130 PHE A C 1
ATOM 969 O O . PHE A 1 130 ? 7.150 -17.881 3.019 1.00 77.94 130 PHE A O 1
ATOM 976 N N . GLY A 1 131 ? 6.891 -20.044 3.580 1.00 85.31 131 GLY A N 1
ATOM 977 C CA . GLY A 1 131 ? 5.556 -20.217 3.014 1.00 85.31 131 GLY A CA 1
ATOM 978 C C . GLY A 1 131 ? 4.542 -20.404 4.137 1.00 85.31 131 GLY A C 1
ATOM 979 O O . GLY A 1 131 ? 4.834 -21.079 5.125 1.00 85.31 131 GLY A O 1
ATOM 980 N N . TYR A 1 132 ? 3.358 -19.813 3.994 1.00 85.88 132 TYR A N 1
ATOM 981 C CA . TYR A 1 132 ? 2.252 -19.991 4.931 1.00 85.88 132 TYR A CA 1
ATOM 982 C C . TYR A 1 132 ? 0.939 -20.163 4.169 1.00 85.88 132 TYR A C 1
ATOM 984 O O . TYR A 1 132 ? 0.680 -19.435 3.215 1.00 85.88 132 TYR A O 1
ATOM 992 N N . ALA A 1 133 ? 0.127 -21.117 4.611 1.00 88.94 133 ALA A N 1
ATOM 993 C CA . ALA A 1 133 ? -1.220 -21.369 4.120 1.00 88.94 133 ALA A CA 1
ATOM 994 C C . ALA A 1 133 ? -2.103 -21.771 5.307 1.00 88.94 133 ALA A C 1
ATOM 996 O O . ALA A 1 133 ? -1.617 -22.376 6.266 1.00 88.94 133 ALA A O 1
ATOM 997 N N . THR A 1 134 ? -3.383 -21.425 5.247 1.00 85.00 134 THR A N 1
ATOM 998 C CA . THR A 1 134 ? -4.365 -21.705 6.304 1.00 85.00 134 THR A CA 1
ATOM 999 C C . THR A 1 134 ? -5.721 -21.997 5.677 1.00 85.00 134 THR A C 1
ATOM 1001 O O . THR A 1 134 ? -6.063 -21.388 4.674 1.00 85.00 134 THR A O 1
ATOM 1004 N N . ASP A 1 135 ? -6.503 -22.913 6.238 1.00 90.88 135 ASP A N 1
ATOM 1005 C CA . ASP A 1 135 ? -7.829 -23.288 5.726 1.00 90.88 135 ASP A CA 1
ATOM 1006 C C . ASP A 1 135 ? -8.953 -22.335 6.179 1.00 90.88 135 ASP A C 1
ATOM 1008 O O . ASP A 1 135 ? -10.132 -22.603 5.947 1.00 90.88 135 ASP A O 1
ATOM 1012 N N . GLU A 1 136 ? -8.598 -21.191 6.778 1.00 88.38 136 GLU A N 1
ATOM 1013 C CA . GLU A 1 136 ? -9.531 -20.120 7.154 1.00 88.38 136 GLU A CA 1
ATOM 1014 C C . GLU A 1 136 ? -10.411 -19.644 5.988 1.00 88.38 136 GLU A C 1
ATOM 1016 O O . GLU A 1 136 ? -11.539 -19.197 6.217 1.00 88.38 136 GLU A O 1
ATOM 1021 N N . THR A 1 137 ? -9.896 -19.704 4.753 1.00 87.81 137 THR A N 1
ATOM 1022 C CA . THR A 1 137 ? -10.598 -19.273 3.538 1.00 87.81 137 THR A CA 1
ATOM 1023 C C . THR A 1 137 ? -10.349 -20.228 2.363 1.00 87.81 137 THR A C 1
ATOM 1025 O O . THR A 1 137 ? -9.343 -20.942 2.351 1.00 87.81 137 THR A O 1
ATOM 1028 N N . PRO A 1 138 ? -11.222 -20.243 1.333 1.00 90.25 138 PRO A N 1
ATOM 1029 C CA . PRO A 1 138 ? -11.013 -21.052 0.125 1.00 90.25 138 PRO A CA 1
ATOM 1030 C C . PRO A 1 138 ? -9.709 -20.746 -0.632 1.00 90.25 138 PRO A C 1
ATOM 1032 O O . PRO A 1 138 ? -9.167 -21.622 -1.298 1.00 90.25 138 PRO A O 1
ATOM 1035 N N . GLU A 1 139 ? -9.202 -19.515 -0.532 1.00 88.06 139 GLU A N 1
ATOM 1036 C CA . GLU A 1 139 ? -7.937 -19.050 -1.122 1.00 88.06 139 GLU A CA 1
ATOM 1037 C C . GLU A 1 139 ? -6.699 -19.496 -0.332 1.00 88.06 139 GLU A C 1
ATOM 1039 O O . GLU A 1 139 ? -5.573 -19.203 -0.730 1.00 88.06 139 GLU A O 1
ATOM 1044 N N . LEU A 1 140 ? -6.908 -20.195 0.784 1.00 90.50 140 LEU A N 1
ATOM 1045 C CA . LEU A 1 140 ? -5.882 -20.653 1.709 1.00 90.50 140 LEU A CA 1
ATOM 1046 C C . LEU A 1 140 ? -5.070 -19.517 2.367 1.00 90.50 140 LEU A C 1
ATOM 1048 O O . LEU A 1 140 ? -3.888 -19.684 2.686 1.00 90.50 140 LEU A O 1
ATOM 1052 N N . LEU A 1 141 ? -5.706 -18.356 2.575 1.00 86.25 141 LEU A N 1
ATOM 1053 C CA . LEU A 1 141 ? -5.111 -17.155 3.171 1.00 86.25 141 LEU A CA 1
ATOM 1054 C C . LEU A 1 141 ? -5.733 -16.827 4.537 1.00 86.25 141 LEU A C 1
ATOM 1056 O O . LEU A 1 141 ? -6.898 -17.137 4.773 1.00 86.25 141 LEU A O 1
ATOM 1060 N N . PRO A 1 142 ? -5.013 -16.120 5.430 1.00 91.25 142 PRO A N 1
ATOM 1061 C CA . PRO A 1 142 ? -5.618 -15.569 6.640 1.00 91.25 142 PRO A CA 1
ATOM 1062 C C . PRO A 1 142 ? -6.776 -14.631 6.289 1.00 91.25 142 PRO A C 1
ATOM 1064 O O . PRO A 1 142 ? -6.602 -13.705 5.484 1.00 91.25 142 PRO A O 1
ATOM 1067 N N . ILE A 1 143 ? -7.937 -14.799 6.932 1.00 91.44 143 ILE A N 1
ATOM 1068 C CA . ILE A 1 143 ? -9.129 -14.000 6.597 1.00 91.44 143 ILE A CA 1
ATOM 1069 C C . ILE A 1 143 ? -8.896 -12.495 6.823 1.00 91.44 143 ILE A C 1
ATOM 1071 O O . ILE A 1 143 ? -9.423 -11.666 6.081 1.00 91.44 143 ILE A O 1
ATOM 1075 N N . THR A 1 144 ? -8.065 -12.110 7.802 1.00 87.31 144 THR A N 1
ATOM 1076 C CA . THR A 1 144 ? -7.706 -10.699 8.044 1.00 87.31 144 THR A CA 1
ATOM 1077 C C . THR A 1 144 ? -6.993 -10.067 6.853 1.00 87.31 144 THR A C 1
ATOM 1079 O O . THR A 1 144 ? -7.277 -8.919 6.510 1.00 87.31 144 THR A O 1
ATOM 1082 N N . LEU A 1 145 ? -6.077 -10.801 6.215 1.00 90.62 145 LEU A N 1
ATOM 1083 C CA . LEU A 1 145 ? -5.310 -10.316 5.069 1.00 90.62 145 LEU A CA 1
ATOM 1084 C C . LEU A 1 145 ? -6.181 -10.276 3.812 1.00 90.62 145 LEU A C 1
ATOM 1086 O O . LEU A 1 145 ? -6.217 -9.252 3.128 1.00 90.62 145 LEU A O 1
ATOM 1090 N N . LEU A 1 146 ? -6.929 -11.354 3.555 1.00 89.00 146 LEU A N 1
ATOM 1091 C CA . LEU A 1 146 ? -7.822 -11.448 2.402 1.00 89.00 146 LEU A CA 1
ATOM 1092 C C . LEU A 1 146 ? -8.826 -10.290 2.378 1.00 89.00 146 LEU A C 1
ATOM 1094 O O . LEU A 1 146 ? -8.965 -9.610 1.362 1.00 89.00 146 LEU A O 1
ATOM 1098 N N . LEU A 1 147 ? -9.481 -10.015 3.510 1.00 82.31 147 LEU A N 1
ATOM 1099 C CA . LEU A 1 147 ? -10.447 -8.921 3.608 1.00 82.31 147 LEU A CA 1
ATOM 1100 C C . LEU A 1 147 ? -9.794 -7.547 3.402 1.00 82.31 147 LEU A C 1
ATOM 1102 O O . LEU A 1 147 ? -10.378 -6.698 2.731 1.00 82.31 147 LEU A O 1
ATOM 1106 N N . ALA A 1 148 ? -8.590 -7.313 3.934 1.00 79.44 148 ALA A N 1
ATOM 1107 C CA . ALA A 1 148 ? -7.868 -6.062 3.700 1.00 79.44 148 ALA A CA 1
ATOM 1108 C C . ALA A 1 148 ? -7.563 -5.864 2.198 1.00 79.44 148 ALA A C 1
ATOM 1110 O O . ALA A 1 148 ? -7.826 -4.796 1.645 1.00 79.44 148 ALA A O 1
ATOM 1111 N N . HIS A 1 149 ? -7.099 -6.905 1.501 1.00 84.00 149 HIS A N 1
ATOM 1112 C CA . HIS A 1 149 ? -6.888 -6.851 0.050 1.00 84.00 149 HIS A CA 1
ATOM 1113 C C . HIS A 1 149 ? -8.184 -6.588 -0.722 1.00 84.00 149 HIS A C 1
ATOM 1115 O O . HIS A 1 149 ? -8.234 -5.670 -1.542 1.00 84.00 149 HIS A O 1
ATOM 1121 N N . GLN A 1 150 ? -9.249 -7.338 -0.428 1.00 83.94 150 GLN A N 1
ATOM 1122 C CA . GLN A 1 150 ? -10.541 -7.197 -1.104 1.00 83.94 150 GLN A CA 1
ATOM 1123 C C . GLN A 1 150 ? -11.144 -5.798 -0.928 1.00 83.94 150 GLN A C 1
ATOM 1125 O O . GLN A 1 150 ? -11.735 -5.264 -1.868 1.00 83.94 150 GLN A O 1
ATOM 1130 N N . LEU A 1 151 ? -10.959 -5.164 0.236 1.00 79.69 151 LEU A N 1
ATOM 1131 C CA . LEU A 1 151 ? -11.385 -3.782 0.460 1.00 79.69 151 LEU A CA 1
ATOM 1132 C C . LEU A 1 151 ? -10.653 -2.803 -0.472 1.00 79.69 151 LEU A C 1
ATOM 1134 O O . LEU A 1 151 ? -11.313 -1.994 -1.124 1.00 79.69 151 LEU A O 1
ATOM 1138 N N . ASN A 1 152 ? -9.323 -2.889 -0.596 1.00 82.44 152 ASN A N 1
ATOM 1139 C CA . ASN A 1 152 ? -8.570 -2.036 -1.528 1.00 82.44 152 ASN A CA 1
ATOM 1140 C C . ASN A 1 152 ? -8.925 -2.319 -2.993 1.00 82.44 152 ASN A C 1
ATOM 1142 O O . ASN A 1 152 ? -9.103 -1.378 -3.768 1.00 82.44 152 ASN A O 1
ATOM 1146 N N . MET A 1 153 ? -9.086 -3.592 -3.370 1.00 78.19 153 MET A N 1
ATOM 1147 C CA . MET A 1 153 ? -9.521 -3.973 -4.718 1.00 78.19 153 MET A CA 1
ATOM 1148 C C . MET A 1 153 ? -10.882 -3.364 -5.049 1.00 78.19 153 MET A C 1
ATOM 1150 O O . MET A 1 153 ? -11.053 -2.764 -6.111 1.00 78.19 153 MET A O 1
ATOM 1154 N N . LYS A 1 154 ? -11.840 -3.453 -4.118 1.00 81.81 154 LYS A N 1
ATOM 1155 C CA . LYS A 1 154 ? -13.169 -2.885 -4.322 1.00 81.81 154 LYS A CA 1
ATOM 1156 C C . LYS A 1 154 ? -13.125 -1.360 -4.404 1.00 81.81 154 LYS A C 1
ATOM 1158 O O . LYS A 1 154 ? -13.791 -0.788 -5.259 1.00 81.81 154 LYS A O 1
ATOM 1163 N N . LEU A 1 155 ? -12.316 -0.688 -3.580 1.00 74.31 155 LEU A N 1
ATOM 1164 C CA . LEU A 1 155 ? -12.114 0.765 -3.672 1.00 74.31 155 LEU A CA 1
ATOM 1165 C C . LEU A 1 155 ? -11.551 1.180 -5.042 1.00 74.31 155 LEU A C 1
ATOM 1167 O O . LEU A 1 155 ? -12.040 2.143 -5.635 1.00 74.31 155 LEU A O 1
ATOM 1171 N N . ALA A 1 156 ? -10.570 0.442 -5.571 1.00 80.75 156 ALA A N 1
ATOM 1172 C CA . ALA A 1 156 ? -10.003 0.695 -6.894 1.00 80.75 156 ALA A CA 1
ATOM 1173 C C . ALA A 1 156 ? -11.022 0.459 -8.022 1.00 80.75 156 ALA A C 1
ATOM 1175 O O . ALA A 1 156 ? -11.135 1.294 -8.919 1.00 80.75 156 ALA A O 1
ATOM 1176 N N . GLU A 1 157 ? -11.806 -0.622 -7.955 1.00 84.81 157 GLU A N 1
ATOM 1177 C CA . GLU A 1 157 ? -12.889 -0.915 -8.904 1.00 84.81 157 GLU A CA 1
ATOM 1178 C C . GLU A 1 157 ? -13.929 0.216 -8.930 1.00 84.81 157 GLU A C 1
ATOM 1180 O O . GLU A 1 157 ? -14.257 0.743 -9.995 1.00 84.81 157 GLU A O 1
ATOM 1185 N N . LEU A 1 158 ? -14.422 0.634 -7.760 1.00 76.38 158 LEU A N 1
ATOM 1186 C CA . LEU A 1 158 ? -15.448 1.677 -7.647 1.00 76.38 158 LEU A CA 1
ATOM 1187 C C . LEU A 1 158 ? -14.932 3.037 -8.129 1.00 76.38 158 LEU A C 1
ATOM 1189 O O . LEU A 1 158 ? -15.680 3.800 -8.740 1.00 76.38 158 LEU A O 1
ATOM 1193 N N . ARG A 1 159 ? -13.645 3.326 -7.912 1.00 87.38 159 ARG A N 1
ATOM 1194 C CA . ARG A 1 159 ? -12.972 4.498 -8.480 1.00 87.38 159 ARG A CA 1
ATOM 1195 C C . ARG A 1 159 ? -12.886 4.420 -10.006 1.00 87.38 159 ARG A C 1
ATOM 1197 O O . ARG A 1 159 ? -13.297 5.355 -10.683 1.00 87.38 159 ARG A O 1
ATOM 1204 N N . LYS A 1 160 ? -12.364 3.317 -10.554 1.00 85.38 160 LYS A N 1
ATOM 1205 C CA . LYS A 1 160 ? -12.132 3.134 -12.002 1.00 85.38 160 LYS A CA 1
ATOM 1206 C C . LYS A 1 160 ? -13.428 3.084 -12.813 1.00 85.38 160 LYS A C 1
ATOM 1208 O O . LYS A 1 160 ? -13.463 3.557 -13.941 1.00 85.38 160 LYS A O 1
ATOM 1213 N N . THR A 1 161 ? -14.505 2.567 -12.226 1.00 87.25 161 THR A N 1
ATOM 1214 C CA . THR A 1 161 ? -15.859 2.582 -12.814 1.00 87.25 161 THR A CA 1
ATOM 1215 C C . THR A 1 161 ? -16.580 3.922 -12.644 1.00 87.25 161 THR A C 1
ATOM 1217 O O . THR A 1 161 ? -17.726 4.061 -13.064 1.00 87.25 161 THR A O 1
ATOM 1220 N N . ASN A 1 162 ? -15.922 4.918 -12.040 1.00 78.69 162 ASN A N 1
ATOM 1221 C CA . ASN A 1 162 ? -16.450 6.253 -11.767 1.00 78.69 162 ASN A CA 1
ATOM 1222 C C . ASN A 1 162 ? -17.675 6.281 -10.827 1.00 78.69 162 ASN A C 1
ATOM 1224 O O . ASN A 1 162 ? -18.294 7.332 -10.658 1.00 78.69 162 ASN A O 1
ATOM 1228 N N . LEU A 1 163 ? -18.017 5.162 -10.174 1.00 59.62 163 LEU A N 1
ATOM 1229 C CA . LEU A 1 163 ? -19.064 5.138 -9.149 1.00 59.62 163 LEU A CA 1
ATOM 1230 C C . LEU A 1 163 ? -18.623 5.936 -7.916 1.00 59.62 163 LEU A C 1
ATOM 1232 O O . LEU A 1 163 ? -19.415 6.666 -7.323 1.00 59.62 163 LEU A O 1
ATOM 1236 N N . PHE A 1 164 ? -17.335 5.846 -7.575 1.00 67.62 164 PHE A N 1
ATOM 1237 C CA . PHE A 1 164 ? -16.646 6.736 -6.644 1.00 67.62 164 PHE A CA 1
ATOM 1238 C C . PHE A 1 164 ? -15.784 7.722 -7.439 1.00 67.62 164 PHE A C 1
ATOM 1240 O O . PHE A 1 164 ? -14.561 7.713 -7.345 1.00 67.62 164 PHE A O 1
ATOM 1247 N N . SER A 1 165 ? -16.428 8.581 -8.234 1.00 69.94 165 SER A N 1
ATOM 1248 C CA . SER A 1 165 ? -15.774 9.621 -9.054 1.00 69.94 165 SER A CA 1
ATOM 1249 C C . SER A 1 165 ? -14.924 10.611 -8.249 1.00 69.94 165 SER A C 1
ATOM 1251 O O . SER A 1 165 ? -14.012 11.250 -8.767 1.00 69.94 165 SER A O 1
ATOM 1253 N N . TRP A 1 166 ? -15.213 10.719 -6.956 1.00 64.94 166 TRP A N 1
ATOM 1254 C CA . TRP A 1 166 ? -14.459 11.494 -5.981 1.00 64.94 166 TRP A CA 1
ATOM 1255 C C . TRP A 1 166 ? -13.137 10.825 -5.572 1.00 64.94 166 TRP A C 1
ATOM 1257 O O . TRP A 1 166 ? -12.262 11.469 -4.998 1.00 64.94 166 TRP A O 1
ATOM 1267 N N . ALA A 1 167 ? -12.950 9.538 -5.865 1.00 64.75 167 ALA A N 1
ATOM 1268 C CA . ALA A 1 167 ? -11.814 8.788 -5.365 1.00 64.75 167 ALA A CA 1
ATOM 1269 C C . ALA A 1 167 ? -10.527 9.004 -6.154 1.00 64.75 167 ALA A C 1
ATOM 1271 O O . ALA A 1 167 ? -10.501 8.919 -7.378 1.00 64.75 167 ALA A O 1
ATOM 1272 N N . TRP A 1 168 ? -9.423 9.202 -5.435 1.00 82.56 168 TRP A N 1
ATOM 1273 C CA . TRP A 1 168 ? -8.065 9.157 -5.982 1.00 82.56 168 TRP A CA 1
ATOM 1274 C C . TRP A 1 168 ? -7.383 7.818 -5.650 1.00 82.56 168 TRP A C 1
ATOM 1276 O O . TRP A 1 168 ? -7.940 7.021 -4.891 1.00 82.56 168 TRP A O 1
ATOM 1286 N N . PRO A 1 169 ? -6.218 7.526 -6.256 1.00 82.62 169 PRO A N 1
ATOM 1287 C CA . PRO A 1 169 ? -5.630 6.187 -6.196 1.00 82.62 169 PRO A CA 1
ATOM 1288 C C . PRO A 1 169 ? -5.115 5.712 -4.822 1.00 82.62 169 PRO A C 1
ATOM 1290 O O . PRO A 1 169 ? -5.157 4.508 -4.562 1.00 82.62 169 PRO A O 1
ATOM 1293 N N . ASP A 1 170 ? -4.614 6.600 -3.954 1.00 86.69 170 ASP A N 1
ATOM 1294 C CA . ASP A 1 170 ? -4.014 6.204 -2.664 1.00 86.69 170 ASP A CA 1
ATOM 1295 C C . ASP A 1 170 ? -5.078 5.751 -1.647 1.00 86.69 170 ASP A C 1
ATOM 1297 O O . ASP A 1 170 ? -6.081 6.431 -1.415 1.00 86.69 170 ASP A O 1
ATOM 1301 N N . SER A 1 171 ? -4.866 4.581 -1.042 1.00 77.12 171 SER A N 1
ATOM 1302 C CA . SER A 1 171 ? -5.785 3.968 -0.078 1.00 77.12 171 SER A CA 1
ATOM 1303 C C . SER A 1 171 ? -5.073 2.995 0.863 1.00 77.12 171 SER A C 1
ATOM 1305 O O . SER A 1 171 ? -4.058 2.385 0.520 1.00 77.12 171 SER A O 1
ATOM 1307 N N . LYS A 1 172 ? -5.621 2.862 2.078 1.00 83.81 172 LYS A N 1
ATOM 1308 C CA . LYS A 1 172 ? -5.154 1.946 3.127 1.00 83.81 172 LYS A CA 1
ATOM 1309 C C . LYS A 1 172 ? -6.340 1.312 3.834 1.00 83.81 172 LYS A C 1
ATOM 1311 O O . LYS A 1 172 ? -7.307 1.999 4.174 1.00 83.81 172 LYS A O 1
ATOM 1316 N N . THR A 1 173 ? -6.227 0.025 4.120 1.00 77.88 173 THR A N 1
ATOM 1317 C CA . THR A 1 173 ? -7.248 -0.764 4.810 1.00 77.88 173 THR A CA 1
ATOM 1318 C C . THR A 1 173 ? -6.598 -1.602 5.892 1.00 77.88 173 THR A C 1
ATOM 1320 O O . THR A 1 173 ? -5.536 -2.178 5.666 1.00 77.88 173 THR A O 1
ATOM 1323 N N . GLN A 1 174 ? -7.262 -1.742 7.031 1.00 83.94 174 GLN A N 1
ATOM 1324 C CA . GLN A 1 174 ? -6.814 -2.621 8.104 1.00 83.94 174 GLN A CA 1
ATOM 1325 C C . GLN A 1 174 ? -8.003 -3.398 8.661 1.00 83.94 174 GLN A C 1
ATOM 1327 O O . GLN A 1 174 ? -9.059 -2.815 8.915 1.00 83.94 174 GLN A O 1
ATOM 1332 N N . VAL A 1 175 ? -7.829 -4.701 8.865 1.00 76.00 175 VAL A N 1
ATOM 1333 C CA . VAL A 1 175 ? -8.865 -5.600 9.377 1.00 76.00 175 VAL A CA 1
ATOM 1334 C C . VAL A 1 175 ? -8.335 -6.317 10.607 1.00 76.00 175 VAL A C 1
ATOM 1336 O O . VAL A 1 175 ? -7.298 -6.974 10.562 1.00 76.00 175 VAL A O 1
ATOM 1339 N N . THR A 1 176 ? -9.069 -6.193 11.708 1.00 77.44 176 THR A N 1
ATOM 1340 C CA . THR A 1 176 ? -8.835 -6.934 12.946 1.00 77.44 176 THR A CA 1
ATOM 1341 C C . THR A 1 176 ? -9.930 -7.976 13.108 1.00 77.44 176 THR A C 1
ATOM 1343 O O . THR A 1 176 ? -11.108 -7.614 13.141 1.00 77.44 176 THR A O 1
ATOM 1346 N N . CYS A 1 177 ? -9.557 -9.240 13.284 1.00 83.25 177 CYS A N 1
ATOM 1347 C CA . CYS A 1 177 ? -10.477 -10.324 13.617 1.00 83.25 177 CYS A CA 1
ATOM 1348 C C . CYS A 1 177 ? -10.220 -10.835 15.035 1.00 83.25 177 CYS A C 1
ATOM 1350 O O . CYS A 1 177 ? -9.091 -10.826 15.529 1.00 83.25 177 CYS A O 1
ATOM 1352 N N . GLU A 1 178 ? -11.294 -11.274 15.683 1.00 86.62 178 GLU A N 1
ATOM 1353 C CA . GLU A 1 178 ? -11.222 -12.093 16.887 1.00 86.62 178 GLU A CA 1
ATOM 1354 C C . GLU A 1 178 ? -11.095 -13.556 16.473 1.00 86.62 178 GLU A C 1
ATOM 1356 O O . GLU A 1 178 ? -11.914 -14.057 15.700 1.00 86.62 178 GLU A O 1
ATOM 1361 N N . TYR A 1 179 ? -10.072 -14.218 16.995 1.00 92.62 179 TYR A N 1
ATOM 1362 C CA . TYR A 1 179 ? -9.769 -15.623 16.774 1.00 92.62 179 TYR A CA 1
ATOM 1363 C C . TYR A 1 179 ? -9.916 -16.400 18.076 1.00 92.62 179 TYR A C 1
ATOM 1365 O O . TYR A 1 179 ? -9.668 -15.857 19.150 1.00 92.62 179 TYR A O 1
ATOM 1373 N N . LEU A 1 180 ? -10.284 -17.673 17.966 1.00 93.56 180 LEU A N 1
ATOM 1374 C CA . LEU A 1 180 ? -10.231 -18.662 19.038 1.00 93.56 180 LEU A CA 1
ATOM 1375 C C . LEU A 1 180 ? -9.095 -19.638 18.740 1.00 93.56 180 LEU A C 1
ATOM 1377 O O . LEU A 1 180 ? -9.055 -20.200 17.645 1.00 93.56 180 LEU A O 1
ATOM 1381 N N . ASN A 1 181 ? -8.217 -19.885 19.710 1.00 91.25 181 ASN A N 1
ATOM 1382 C CA . ASN A 1 181 ? -7.278 -20.995 19.614 1.00 91.25 181 ASN A CA 1
ATOM 1383 C C . ASN A 1 181 ? -7.985 -22.312 19.977 1.00 91.25 181 ASN A C 1
ATOM 1385 O O . ASN A 1 181 ? -8.060 -22.685 21.146 1.00 91.25 181 ASN A O 1
ATOM 1389 N N . SER A 1 182 ? -8.487 -23.037 18.980 1.00 90.75 182 SER A N 1
ATOM 1390 C CA . SER A 1 182 ? -9.069 -24.364 19.173 1.00 90.75 182 SER A CA 1
ATOM 1391 C C . SER A 1 182 ? -7.988 -25.432 19.017 1.00 90.75 182 SER A C 1
ATOM 1393 O O . SER A 1 182 ? -7.706 -25.906 17.918 1.00 90.75 182 SER A O 1
ATOM 1395 N N . SER A 1 183 ? -7.346 -25.791 20.131 1.00 88.06 183 SER A N 1
ATOM 1396 C CA . SER A 1 183 ? -6.318 -26.848 20.192 1.00 88.06 183 SER A CA 1
ATOM 1397 C C . SER A 1 183 ? -5.170 -26.682 19.181 1.00 88.06 183 SER A C 1
ATOM 1399 O O . SER A 1 183 ? -4.703 -27.647 18.582 1.00 88.06 183 SER A O 1
ATOM 1401 N N . GLY A 1 184 ? -4.708 -25.448 18.978 1.00 82.38 184 GLY A N 1
ATOM 1402 C CA . GLY A 1 184 ? -3.652 -25.092 18.028 1.00 82.38 184 GLY A CA 1
ATOM 1403 C C . GLY A 1 184 ? -4.164 -24.597 16.673 1.00 82.38 184 GLY A C 1
ATOM 1404 O O . GLY A 1 184 ? -3.392 -23.977 15.945 1.00 82.38 184 GLY A O 1
ATOM 1405 N N . SER A 1 185 ? -5.448 -24.795 16.353 1.00 85.81 185 SER A N 1
ATOM 1406 C CA . SER A 1 185 ? -6.088 -24.208 15.171 1.00 85.81 185 SER A CA 1
ATOM 1407 C C . SER A 1 185 ? -6.614 -22.805 15.480 1.00 85.81 185 SER A C 1
ATOM 1409 O O . SER A 1 185 ? -7.337 -22.600 16.457 1.00 85.81 185 SER A O 1
ATOM 1411 N N . MET A 1 186 ? -6.238 -21.822 14.662 1.00 88.75 186 MET A N 1
ATOM 1412 C CA . MET A 1 186 ? -6.667 -20.432 14.824 1.00 88.75 186 MET A CA 1
ATOM 1413 C C . MET A 1 186 ? -7.981 -20.222 14.071 1.00 88.75 186 MET A C 1
ATOM 1415 O O . MET A 1 186 ? -7.988 -19.970 12.872 1.00 88.75 186 MET A O 1
ATOM 1419 N N . VAL A 1 187 ? -9.110 -20.312 14.774 1.00 93.00 187 VAL A N 1
ATOM 1420 C CA . VAL A 1 187 ? -10.437 -20.233 14.151 1.00 93.00 187 VAL A CA 1
ATOM 1421 C C . VAL A 1 187 ? -10.969 -18.797 14.214 1.00 93.00 187 VAL A C 1
ATOM 1423 O O . VAL A 1 187 ? -11.214 -18.298 15.319 1.00 93.00 187 VAL A O 1
ATOM 1426 N N . PRO A 1 188 ? -11.202 -18.115 13.077 1.00 91.88 188 PRO A N 1
ATOM 1427 C CA . PRO A 1 188 ? -11.778 -16.778 13.073 1.00 91.88 188 PRO A CA 1
ATOM 1428 C C . PRO A 1 188 ? -13.230 -16.829 13.558 1.00 91.88 188 PRO A C 1
ATOM 1430 O O . PRO A 1 188 ? -14.045 -17.626 13.095 1.00 91.88 188 PRO A O 1
ATOM 1433 N N . LYS A 1 189 ? -13.572 -15.972 14.521 1.00 91.94 189 LYS A N 1
ATOM 1434 C CA . LYS A 1 189 ? -14.912 -15.909 15.128 1.00 91.94 189 LYS A CA 1
ATOM 1435 C C . LYS A 1 189 ? -15.749 -14.779 14.555 1.00 91.94 189 LYS A C 1
ATOM 1437 O O . LYS A 1 189 ? -16.930 -14.971 14.283 1.00 91.94 189 LYS A O 1
ATOM 1442 N N . ARG A 1 190 ? -15.151 -13.596 14.403 1.00 83.31 190 ARG A N 1
ATOM 1443 C CA . ARG A 1 190 ? -15.794 -12.417 13.812 1.00 83.31 190 ARG A CA 1
ATOM 1444 C C . ARG A 1 190 ? -14.768 -11.369 13.406 1.00 83.31 190 ARG A C 1
ATOM 1446 O O . ARG A 1 190 ? -13.713 -11.240 14.030 1.00 83.31 190 ARG A O 1
ATOM 1453 N N . VAL A 1 191 ? -15.148 -10.536 12.443 1.00 77.69 191 VAL A N 1
ATOM 1454 C CA . VAL A 1 191 ? -14.469 -9.261 12.203 1.00 77.69 191 VAL A CA 1
ATOM 1455 C C . VAL A 1 191 ? -14.758 -8.338 13.389 1.00 77.69 191 VAL A C 1
ATOM 1457 O O . VAL A 1 191 ? -15.912 -8.064 13.719 1.00 77.69 191 VAL A O 1
ATOM 1460 N N . HIS A 1 192 ? -13.705 -7.889 14.066 1.00 73.69 192 HIS A N 1
ATOM 1461 C CA . HIS A 1 192 ? -13.790 -6.991 15.214 1.00 73.69 192 HIS A CA 1
ATOM 1462 C C . HIS A 1 192 ? -13.714 -5.521 14.785 1.00 73.69 192 HIS A C 1
ATOM 1464 O O . HIS A 1 192 ? -14.509 -4.706 15.248 1.00 73.69 192 HIS A O 1
ATOM 1470 N N . THR A 1 193 ? -12.755 -5.175 13.922 1.00 65.31 193 THR A N 1
ATOM 1471 C CA . THR A 1 193 ? -12.518 -3.793 13.475 1.00 65.31 193 THR A CA 1
ATOM 1472 C C . THR A 1 193 ? -12.188 -3.771 11.991 1.00 65.31 193 THR A C 1
ATOM 1474 O O . THR A 1 193 ? -11.399 -4.586 11.526 1.00 65.31 193 THR A O 1
ATOM 1477 N N . VAL A 1 194 ? -12.719 -2.780 11.275 1.00 65.38 194 VAL A N 1
ATOM 1478 C CA . VAL A 1 194 ? -12.262 -2.406 9.930 1.00 65.38 194 VAL A CA 1
ATOM 1479 C C . VAL A 1 194 ? -11.870 -0.931 9.951 1.00 65.38 194 VAL A C 1
ATOM 1481 O O . VAL A 1 194 ? -12.639 -0.107 10.444 1.00 65.38 194 VAL A O 1
ATOM 1484 N N . VAL A 1 195 ? -10.693 -0.578 9.445 1.00 68.19 195 VAL A N 1
ATOM 1485 C CA . VAL A 1 195 ? -10.234 0.815 9.338 1.00 68.19 195 VAL A CA 1
ATOM 1486 C C . VAL A 1 195 ? -10.004 1.165 7.877 1.00 68.19 195 VAL A C 1
ATOM 1488 O O . VAL A 1 195 ? -9.282 0.462 7.176 1.00 68.19 195 VAL A O 1
ATOM 1491 N N . VAL A 1 196 ? -10.585 2.292 7.465 1.00 60.66 196 VAL A N 1
ATOM 1492 C CA . VAL A 1 196 ? -10.310 3.006 6.213 1.00 60.66 196 VAL A CA 1
ATOM 1493 C C . VAL A 1 196 ? -10.057 4.462 6.639 1.00 60.66 196 VAL A C 1
ATOM 1495 O O . VAL A 1 196 ? -10.933 5.097 7.214 1.00 60.66 196 VAL A O 1
ATOM 1498 N N . SER A 1 197 ? -8.809 4.920 6.537 1.00 63.22 197 SER A N 1
ATOM 1499 C CA . SER A 1 197 ? -8.116 5.868 7.446 1.00 63.22 197 SER A CA 1
ATOM 1500 C C . SER A 1 197 ? -8.797 7.188 7.892 1.00 63.22 197 SER A C 1
ATOM 1502 O O . SER A 1 197 ? -9.352 7.902 7.067 1.00 63.22 197 SER A O 1
ATOM 1504 N N . GLY A 1 198 ? -8.560 7.553 9.179 1.00 57.72 198 GLY A N 1
ATOM 1505 C CA . GLY A 1 198 ? -8.814 8.840 9.882 1.00 57.72 198 GLY A CA 1
ATOM 1506 C C . GLY A 1 198 ? -8.281 8.898 11.344 1.00 57.72 198 GLY A C 1
ATOM 1507 O O . GLY A 1 198 ? -8.987 9.304 12.269 1.00 57.72 198 GLY A O 1
ATOM 1508 N N . ALA A 1 199 ? -7.055 8.415 11.597 1.00 67.75 199 ALA A N 1
ATOM 1509 C CA . ALA A 1 199 ? -6.634 7.877 12.906 1.00 67.75 199 ALA A CA 1
ATOM 1510 C C . ALA A 1 199 ? -6.483 8.867 14.093 1.00 67.75 199 ALA A C 1
ATOM 1512 O O . ALA A 1 199 ? -6.894 8.538 15.208 1.00 67.75 199 ALA A O 1
ATOM 1513 N N . TYR A 1 200 ? -5.905 10.066 13.919 1.00 77.69 200 TYR A N 1
ATOM 1514 C CA . TYR A 1 200 ? -5.656 10.983 15.056 1.00 77.69 200 TYR A CA 1
ATOM 1515 C C . TYR A 1 200 ? -6.941 11.568 15.645 1.00 77.69 200 TYR A C 1
ATOM 1517 O O . TYR A 1 200 ? -7.080 11.669 16.865 1.00 77.69 200 TYR A O 1
ATOM 1525 N N . ALA A 1 201 ? -7.905 11.904 14.790 1.00 80.81 201 ALA A N 1
ATOM 1526 C CA . ALA A 1 201 ? -9.201 12.391 15.239 1.00 80.81 201 ALA A CA 1
ATOM 1527 C C . ALA A 1 201 ? -9.982 11.294 15.975 1.00 80.81 201 ALA A C 1
ATOM 1529 O O . ALA A 1 201 ? -10.567 11.561 17.021 1.00 80.81 201 ALA A O 1
ATOM 1530 N N . ALA A 1 202 ? -9.911 10.042 15.509 1.00 86.00 202 ALA A N 1
ATOM 1531 C CA . ALA A 1 202 ? -10.524 8.909 16.202 1.00 86.00 202 ALA A CA 1
ATOM 1532 C C . ALA A 1 202 ? -9.974 8.734 17.632 1.00 86.00 202 ALA A C 1
ATOM 1534 O O . ALA A 1 202 ? -10.748 8.537 18.572 1.00 86.00 202 ALA A O 1
ATOM 1535 N N . ARG A 1 203 ? -8.653 8.888 17.827 1.00 90.12 203 ARG A N 1
ATOM 1536 C CA . ARG A 1 203 ? -8.036 8.910 19.165 1.00 90.12 203 ARG A CA 1
ATOM 1537 C C . ARG A 1 203 ? -8.565 10.063 20.016 1.00 90.12 203 ARG A C 1
ATOM 1539 O O . ARG A 1 203 ? -8.931 9.838 21.171 1.00 90.12 203 ARG A O 1
ATOM 1546 N N . TRP A 1 204 ? -8.602 11.270 19.457 1.00 92.12 204 TRP A N 1
ATOM 1547 C CA . TRP A 1 204 ? -9.063 12.467 20.157 1.00 92.12 204 TRP A CA 1
ATOM 1548 C C . TRP A 1 204 ? -10.514 12.326 20.638 1.00 92.12 204 TRP A C 1
ATOM 1550 O O . TRP A 1 204 ? -10.805 12.578 21.809 1.00 92.12 204 TRP A O 1
ATOM 1560 N N . VAL A 1 205 ? -11.403 11.821 19.778 1.00 91.00 205 VAL A N 1
ATOM 1561 C CA . VAL A 1 205 ? -12.802 11.516 20.117 1.00 91.00 205 VAL A CA 1
ATOM 1562 C C . VAL A 1 205 ? -12.881 10.473 21.233 1.00 91.00 205 VAL A C 1
ATOM 1564 O O . VAL A 1 205 ? -13.522 10.719 22.254 1.00 91.00 205 VAL A O 1
ATOM 1567 N N . ALA A 1 206 ? -12.195 9.332 21.083 1.00 91.75 206 ALA A N 1
ATOM 1568 C CA . ALA A 1 206 ? -12.227 8.249 22.068 1.00 91.75 206 ALA A CA 1
ATOM 1569 C C . ALA A 1 206 ? -11.761 8.721 23.455 1.00 91.75 206 ALA A C 1
ATOM 1571 O O . ALA A 1 206 ? -12.404 8.437 24.467 1.00 91.75 206 ALA A O 1
ATOM 1572 N N . LYS A 1 207 ? -10.659 9.483 23.500 1.00 94.69 207 LYS A N 1
ATOM 1573 C CA . LYS A 1 207 ? -10.112 10.034 24.744 1.00 94.69 207 LYS A CA 1
ATOM 1574 C C . LYS A 1 207 ? -11.075 11.033 25.387 1.00 94.69 207 LYS A C 1
ATOM 1576 O O . LYS A 1 207 ? -11.224 11.023 26.605 1.00 94.69 207 LYS A O 1
ATOM 1581 N N . SER A 1 208 ? -11.754 11.847 24.580 1.00 94.56 208 SER A N 1
ATOM 1582 C CA . SER A 1 208 ? -12.732 12.834 25.052 1.00 94.56 208 SER A CA 1
ATOM 1583 C C . SER A 1 208 ? -13.978 12.184 25.655 1.00 94.56 208 SER A C 1
ATOM 1585 O O . SER A 1 208 ? -14.412 12.597 26.726 1.00 94.56 208 SER A O 1
ATOM 1587 N N . LEU A 1 209 ? -14.511 11.121 25.040 1.00 94.31 209 LEU A N 1
ATOM 1588 C CA . LEU A 1 209 ? -15.658 10.379 25.585 1.00 94.31 209 LEU A CA 1
ATOM 1589 C C . LEU A 1 209 ? -15.341 9.723 26.940 1.00 94.31 209 LEU A C 1
ATOM 1591 O O . LEU A 1 209 ? -16.172 9.755 27.848 1.00 94.31 209 LEU A O 1
ATOM 1595 N N . ILE A 1 210 ? -14.138 9.155 27.092 1.00 95.19 210 ILE A N 1
ATOM 1596 C CA . ILE A 1 210 ? -13.692 8.563 28.363 1.00 95.19 210 ILE A CA 1
ATOM 1597 C C . ILE A 1 210 ? -13.443 9.653 29.413 1.00 95.19 210 ILE A C 1
ATOM 1599 O O . ILE A 1 210 ? -13.902 9.522 30.545 1.00 95.19 210 ILE A O 1
ATOM 1603 N N . ALA A 1 211 ? -12.764 10.745 29.047 1.00 94.75 211 ALA A N 1
ATOM 1604 C CA . ALA A 1 211 ? -12.495 11.861 29.958 1.00 94.75 211 ALA A CA 1
ATOM 1605 C C . ALA A 1 211 ? -13.781 12.544 30.455 1.00 94.75 211 ALA A C 1
ATOM 1607 O O . ALA A 1 211 ? -13.831 12.997 31.594 1.00 94.75 211 ALA A O 1
ATOM 1608 N N . ALA A 1 212 ? -14.834 12.566 29.633 1.00 94.94 212 ALA A N 1
ATOM 1609 C CA . ALA A 1 212 ? -16.160 13.054 30.005 1.00 94.94 212 ALA A CA 1
ATOM 1610 C C . ALA A 1 212 ? -16.974 12.059 30.864 1.00 94.94 212 ALA A C 1
ATOM 1612 O O . ALA A 1 212 ? -18.114 12.345 31.224 1.00 94.94 212 ALA A O 1
ATOM 1613 N N . GLY A 1 213 ? -16.430 10.876 31.178 1.00 94.88 213 GLY A N 1
ATOM 1614 C CA . GLY A 1 213 ? -17.109 9.860 31.985 1.00 94.88 213 GLY A CA 1
ATOM 1615 C C . GLY A 1 213 ? -18.293 9.186 31.283 1.00 94.88 213 GLY A C 1
ATOM 1616 O O . GLY A 1 213 ? -19.154 8.612 31.949 1.00 94.88 213 GLY A O 1
ATOM 1617 N N . LEU A 1 214 ? -18.363 9.253 29.947 1.00 95.31 214 LEU A N 1
ATOM 1618 C CA . LEU A 1 214 ? -19.473 8.689 29.168 1.00 95.31 214 LEU A CA 1
ATOM 1619 C C . LEU A 1 214 ? -19.324 7.182 28.942 1.00 95.31 214 LEU A C 1
ATOM 1621 O O . LEU A 1 214 ? -20.317 6.484 28.744 1.00 95.31 214 LEU A O 1
ATOM 1625 N N . CYS A 1 215 ? -18.094 6.671 28.978 1.00 93.94 215 CYS A N 1
ATOM 1626 C CA . CYS A 1 215 ? -17.789 5.244 28.963 1.00 93.94 215 CYS A CA 1
ATOM 1627 C C . CYS A 1 215 ? -16.406 4.971 29.572 1.00 93.94 215 CYS A C 1
ATOM 1629 O O . CYS A 1 215 ? -15.578 5.876 29.669 1.00 93.94 215 CYS A O 1
ATOM 1631 N N . ARG A 1 216 ? -16.133 3.723 29.979 1.00 92.12 216 ARG A N 1
ATOM 1632 C CA . ARG A 1 216 ? -14.802 3.330 30.498 1.00 92.12 216 ARG A CA 1
ATOM 1633 C C . ARG A 1 216 ? -13.860 2.817 29.410 1.00 92.12 216 ARG A C 1
ATOM 1635 O O . ARG A 1 216 ? -12.645 2.890 29.562 1.00 92.12 216 ARG A O 1
ATOM 1642 N N . ARG A 1 217 ? -14.409 2.274 28.324 1.00 83.06 217 ARG A N 1
ATOM 1643 C CA . ARG A 1 217 ? -13.691 1.780 27.145 1.00 83.06 217 ARG A CA 1
ATOM 1644 C C . ARG A 1 217 ? -14.411 2.277 25.904 1.00 83.06 217 ARG A C 1
ATOM 1646 O O . ARG A 1 217 ? -15.630 2.176 25.828 1.00 83.06 217 ARG A O 1
ATOM 1653 N N . CYS A 1 218 ? -13.652 2.775 24.937 1.00 85.88 218 CYS A N 1
ATOM 1654 C CA . CYS A 1 218 ? -14.193 3.328 23.706 1.00 85.88 218 CYS A CA 1
ATOM 1655 C C . CYS A 1 218 ? -13.291 2.977 22.525 1.00 85.88 218 CYS A C 1
ATOM 1657 O O . CYS A 1 218 ? -12.085 3.216 22.579 1.00 85.88 218 CYS A O 1
ATOM 1659 N N . LEU A 1 219 ? -13.884 2.467 21.451 1.00 81.44 219 LEU A N 1
ATOM 1660 C CA . LEU A 1 219 ? -13.275 2.365 20.130 1.00 81.44 219 LEU A CA 1
ATOM 1661 C C . LEU A 1 219 ? -14.084 3.235 19.168 1.00 81.44 219 LEU A C 1
ATOM 1663 O O . LEU A 1 219 ? -15.309 3.140 19.123 1.00 81.44 219 LEU A O 1
ATOM 1667 N N . ILE A 1 220 ? -13.388 4.080 18.414 1.00 87.31 220 ILE A N 1
ATOM 1668 C CA . ILE A 1 220 ? -13.977 4.919 17.374 1.00 87.31 220 ILE A CA 1
ATOM 1669 C C . ILE A 1 220 ? -13.546 4.366 16.028 1.00 87.31 220 ILE A C 1
ATOM 1671 O O . ILE A 1 220 ? -12.352 4.269 15.746 1.00 87.31 220 ILE A O 1
ATOM 1675 N N . GLN A 1 221 ? -14.526 4.029 15.204 1.00 80.62 221 GLN A N 1
ATOM 1676 C CA . GLN A 1 221 ? -14.326 3.766 13.791 1.00 80.62 221 GLN A CA 1
ATOM 1677 C C . GLN A 1 221 ? -14.810 4.991 13.026 1.00 80.62 221 GLN A C 1
ATOM 1679 O O . GLN A 1 221 ? -15.938 5.442 13.215 1.00 80.62 221 GLN A O 1
ATOM 1684 N N . VAL A 1 222 ? -13.957 5.519 12.161 1.00 77.44 222 VAL A N 1
ATOM 1685 C CA . VAL A 1 222 ? -14.329 6.526 11.174 1.00 77.44 222 VAL A CA 1
ATOM 1686 C C . VAL A 1 222 ? -13.899 6.003 9.813 1.00 77.44 222 VAL A C 1
ATOM 1688 O O . VAL A 1 222 ? -12.823 5.414 9.703 1.00 77.44 222 VAL A O 1
ATOM 1691 N N . SER A 1 223 ? -14.753 6.159 8.808 1.00 71.69 223 SER A N 1
ATOM 1692 C CA . SER A 1 223 ? -14.427 5.828 7.423 1.00 71.69 223 SER A CA 1
ATOM 1693 C C . SER A 1 223 ? -14.686 7.030 6.531 1.00 71.69 223 SER A C 1
ATOM 1695 O O . SER A 1 223 ? -15.618 7.803 6.766 1.00 71.69 223 SER A O 1
ATOM 1697 N N . TYR A 1 224 ? -13.855 7.181 5.507 1.00 64.50 224 TYR A N 1
ATOM 1698 C CA . TYR A 1 224 ? -13.972 8.261 4.542 1.00 64.50 224 TYR A CA 1
ATOM 1699 C C . TYR A 1 224 ? -14.115 7.711 3.141 1.00 64.50 224 TYR A C 1
ATOM 1701 O O . TYR A 1 224 ? -13.537 6.690 2.770 1.00 64.50 224 TYR A O 1
ATOM 1709 N N . ALA A 1 225 ? -14.872 8.471 2.374 1.00 48.03 225 ALA A N 1
ATOM 1710 C CA . ALA A 1 225 ? -14.868 8.458 0.940 1.00 48.03 225 ALA A CA 1
ATOM 1711 C C . ALA A 1 225 ? -13.860 9.520 0.493 1.00 48.03 225 ALA A C 1
ATOM 1713 O O . ALA A 1 225 ? -13.919 10.662 0.940 1.00 48.03 225 ALA A O 1
ATOM 1714 N N . ILE A 1 226 ? -12.898 9.159 -0.343 1.00 45.31 226 ILE A N 1
ATOM 1715 C CA . ILE A 1 226 ? -11.912 10.103 -0.862 1.00 45.31 226 ILE A CA 1
ATOM 1716 C C . ILE A 1 226 ? -12.570 11.275 -1.631 1.00 45.31 226 ILE A C 1
ATOM 1718 O O . ILE A 1 226 ? -13.655 11.165 -2.166 1.00 45.31 226 ILE A O 1
ATOM 1722 N N . ALA A 1 227 ? -12.015 12.480 -1.530 1.00 41.25 227 ALA A N 1
ATOM 1723 C CA . ALA A 1 227 ? -12.640 13.752 -1.939 1.00 41.25 227 ALA A CA 1
ATOM 1724 C C . ALA A 1 227 ? -14.081 14.043 -1.445 1.00 41.25 227 ALA A C 1
ATOM 1726 O O . ALA A 1 227 ? -14.632 15.091 -1.785 1.00 41.25 227 ALA A O 1
ATOM 1727 N N . ILE A 1 228 ? -14.666 13.212 -0.575 1.00 53.31 228 ILE A N 1
ATOM 1728 C CA . ILE A 1 228 ? -15.804 13.591 0.256 1.00 53.31 228 ILE A CA 1
ATOM 1729 C C . ILE A 1 228 ? -15.235 14.069 1.593 1.00 53.31 228 ILE A C 1
ATOM 1731 O O . ILE A 1 228 ? -14.579 13.304 2.301 1.00 53.31 228 ILE A O 1
ATOM 1735 N N . PRO A 1 229 ? -15.448 15.341 1.965 1.00 61.78 229 PRO A N 1
ATOM 1736 C CA . PRO A 1 229 ? -14.914 15.846 3.218 1.00 61.78 229 PRO A CA 1
ATOM 1737 C C . PRO A 1 229 ? -15.586 15.171 4.418 1.00 61.78 229 PRO A C 1
ATOM 1739 O O . PRO A 1 229 ? -14.924 14.930 5.422 1.00 61.78 229 PRO A O 1
ATOM 1742 N N . GLU A 1 230 ? -16.880 14.866 4.328 1.00 78.06 230 GLU A N 1
ATOM 1743 C CA . GLU A 1 230 ? -17.642 14.232 5.404 1.00 78.06 230 GLU A CA 1
ATOM 1744 C C . GLU A 1 230 ? -17.324 12.730 5.533 1.00 78.06 230 GLU A C 1
ATOM 1746 O O . GLU A 1 230 ? -17.234 12.027 4.522 1.00 78.06 230 GLU A O 1
ATOM 1751 N N . PRO A 1 231 ? -17.192 12.196 6.760 1.00 73.12 231 PRO A N 1
ATOM 1752 C CA . PRO A 1 231 ? -17.016 10.765 6.965 1.00 73.12 231 PRO A CA 1
ATOM 1753 C C . PRO A 1 231 ? -18.269 9.990 6.540 1.00 73.12 231 PRO A C 1
ATOM 1755 O O . PRO A 1 231 ? -19.394 10.325 6.921 1.00 73.12 231 PRO A O 1
ATOM 1758 N N . VAL A 1 232 ? -18.056 8.897 5.807 1.00 69.19 232 VAL A N 1
ATOM 1759 C CA . VAL A 1 232 ? -19.117 7.983 5.353 1.00 69.19 232 VAL A CA 1
ATOM 1760 C C . VAL A 1 232 ? -19.742 7.266 6.544 1.00 69.19 232 VAL A C 1
ATOM 1762 O O . VAL A 1 232 ? -20.959 7.097 6.612 1.00 69.19 232 VAL A O 1
ATOM 1765 N N . SER A 1 233 ? -18.924 6.884 7.525 1.00 76.50 233 SER A N 1
ATOM 1766 C CA . SER A 1 233 ? -19.409 6.320 8.779 1.00 76.50 233 SER A CA 1
ATOM 1767 C C . SER A 1 233 ? -18.603 6.812 9.975 1.00 76.50 233 SER A C 1
ATOM 1769 O O . SER A 1 233 ? -17.400 7.062 9.890 1.00 76.50 233 SER A O 1
ATOM 1771 N N . ILE A 1 234 ? -19.301 6.945 11.102 1.00 83.00 234 ILE A N 1
ATOM 1772 C CA . ILE A 1 234 ? -18.725 7.145 12.430 1.00 83.00 234 ILE A CA 1
ATOM 1773 C C . ILE A 1 234 ? -19.432 6.143 13.333 1.00 83.00 234 ILE A C 1
ATOM 1775 O O . ILE A 1 234 ? -20.647 6.246 13.493 1.00 83.00 234 ILE A O 1
ATOM 1779 N N . THR A 1 235 ? -18.687 5.216 13.926 1.00 83.75 235 THR A N 1
ATOM 1780 C CA . THR A 1 235 ? -19.221 4.190 14.829 1.00 83.75 235 THR A CA 1
ATOM 1781 C C . THR A 1 235 ? -18.485 4.248 16.162 1.00 83.75 235 THR A C 1
ATOM 1783 O O . THR A 1 235 ? -17.255 4.336 16.198 1.00 83.75 235 THR A O 1
ATOM 1786 N N . VAL A 1 236 ? -19.237 4.184 17.263 1.00 88.19 236 VAL A N 1
ATOM 1787 C CA . VAL A 1 236 ? -18.696 4.177 18.630 1.00 88.19 236 VAL A CA 1
ATOM 1788 C C . VAL A 1 236 ? -18.941 2.816 19.269 1.00 88.19 236 VAL A C 1
ATOM 1790 O O . VAL A 1 236 ? -20.082 2.467 19.535 1.00 88.19 236 VAL A O 1
ATOM 1793 N N . PHE A 1 237 ? -17.892 2.065 19.592 1.00 84.38 237 PHE A N 1
ATOM 1794 C CA . PHE A 1 237 ? -18.019 0.831 20.368 1.00 84.38 237 PHE A CA 1
ATOM 1795 C C . PHE A 1 237 ? -17.594 1.082 21.814 1.00 84.38 237 PHE A C 1
ATOM 1797 O O . PHE A 1 237 ? -16.433 1.389 22.086 1.00 84.38 237 PHE A O 1
ATOM 1804 N N . HIS A 1 238 ? -18.533 0.940 22.751 1.00 88.69 238 HIS A N 1
ATOM 1805 C CA . HIS A 1 238 ? -18.298 1.187 24.181 1.00 88.69 238 HIS A CA 1
ATOM 1806 C C . HIS A 1 238 ? -18.160 -0.096 25.020 1.00 88.69 238 HIS A C 1
ATOM 1808 O O . HIS A 1 238 ? -17.965 -0.026 26.234 1.00 88.69 238 HIS A O 1
ATOM 1814 N N . PHE A 1 239 ? -18.277 -1.276 24.397 1.00 86.31 239 PHE A N 1
ATOM 1815 C CA . PHE A 1 239 ? -18.058 -2.593 25.020 1.00 86.31 239 PHE A CA 1
ATOM 1816 C C . PHE A 1 239 ? -18.866 -2.826 26.310 1.00 86.31 239 PHE A C 1
ATOM 1818 O O . PHE A 1 239 ? -18.350 -3.374 27.281 1.00 86.31 239 PHE A O 1
ATOM 1825 N N . GLY A 1 240 ? -20.109 -2.333 26.363 1.00 86.00 240 GLY A N 1
ATOM 1826 C CA . GLY A 1 240 ? -20.960 -2.435 27.557 1.00 86.00 240 GLY A CA 1
ATOM 1827 C C . GLY A 1 240 ? -20.512 -1.562 28.736 1.00 86.00 240 GLY A C 1
ATOM 1828 O O . GLY A 1 240 ? -20.991 -1.736 29.849 1.00 86.00 240 GLY A O 1
ATOM 1829 N N . THR A 1 241 ? -19.589 -0.619 28.519 1.00 91.50 241 THR A N 1
ATOM 1830 C CA . THR A 1 241 ? -19.036 0.241 29.580 1.00 91.50 241 THR A CA 1
ATOM 1831 C C . THR A 1 241 ? -19.542 1.679 29.550 1.00 91.50 241 THR A C 1
ATOM 1833 O O . THR A 1 241 ? -18.938 2.538 30.196 1.00 91.50 241 THR A O 1
ATOM 1836 N N . SER A 1 242 ? -20.596 1.959 28.780 1.00 93.00 242 SER A N 1
ATOM 1837 C CA . SER A 1 242 ? -21.210 3.284 28.751 1.00 93.00 242 SER A CA 1
ATOM 1838 C C . SER A 1 242 ? -21.853 3.597 30.099 1.00 93.00 242 SER A C 1
ATOM 1840 O O . SER A 1 242 ? -22.205 2.698 30.866 1.00 93.00 242 SER A O 1
ATOM 1842 N N . LYS A 1 243 ? -21.984 4.888 30.407 1.00 91.56 243 LYS A N 1
ATOM 1843 C CA . LYS A 1 243 ? -22.769 5.349 31.551 1.00 91.56 243 LYS A CA 1
ATOM 1844 C C . LYS A 1 243 ? -24.200 4.815 31.421 1.00 91.56 243 LYS A C 1
ATOM 1846 O O . LYS A 1 243 ? -24.755 4.801 30.323 1.00 91.56 243 LYS A O 1
ATOM 1851 N N . THR A 1 244 ? -24.785 4.376 32.535 1.00 87.38 244 THR A N 1
ATOM 1852 C CA . THR A 1 244 ? -26.141 3.813 32.578 1.00 87.38 244 THR A CA 1
ATOM 1853 C C . THR A 1 244 ? -27.133 4.713 31.843 1.00 87.38 244 THR A C 1
ATOM 1855 O O . THR A 1 244 ? -27.188 5.911 32.112 1.00 87.38 244 THR A O 1
ATOM 1858 N N . GLY A 1 245 ? -27.897 4.129 30.917 1.00 84.69 245 GLY A N 1
ATOM 1859 C CA . GLY A 1 245 ? -28.873 4.840 30.087 1.00 84.69 245 GLY A CA 1
ATOM 1860 C C . GLY A 1 245 ? -28.350 5.317 28.728 1.00 84.69 245 GLY A C 1
ATOM 1861 O O . GLY A 1 245 ? -29.168 5.617 27.870 1.00 84.69 245 GLY A O 1
ATOM 1862 N N . LEU A 1 246 ? -27.031 5.330 28.487 1.00 91.75 246 LEU A N 1
ATOM 1863 C CA . LEU A 1 246 ? -26.469 5.700 27.183 1.00 91.75 246 LEU A CA 1
ATOM 1864 C C . LEU A 1 246 ? -26.275 4.484 26.279 1.00 91.75 246 LEU A C 1
ATOM 1866 O O . LEU A 1 246 ? -25.520 3.557 26.603 1.00 91.75 246 LEU A O 1
ATOM 1870 N N . THR A 1 247 ? -26.900 4.532 25.106 1.00 92.62 247 THR A N 1
ATOM 1871 C CA . THR A 1 247 ? -26.704 3.556 24.034 1.00 92.62 247 THR A CA 1
ATOM 1872 C C . THR A 1 247 ? -25.527 3.934 23.129 1.00 92.62 247 THR A C 1
ATOM 1874 O O . THR A 1 247 ? -25.013 5.055 23.141 1.00 92.62 247 THR A O 1
ATOM 1877 N N . GLN A 1 248 ? -25.114 3.000 22.272 1.00 88.00 248 GLN A N 1
ATOM 1878 C CA . GLN A 1 248 ? -24.159 3.274 21.198 1.00 88.00 248 GLN A CA 1
ATOM 1879 C C . GLN A 1 248 ? -24.636 4.403 20.264 1.00 88.00 248 GLN A C 1
ATOM 1881 O O . GLN A 1 248 ? -23.830 5.242 19.856 1.00 88.00 248 GLN A O 1
ATOM 1886 N N . ALA A 1 249 ? -25.935 4.449 19.948 1.00 90.75 249 ALA A N 1
ATOM 1887 C CA . ALA A 1 249 ? -26.508 5.490 19.096 1.00 90.75 249 ALA A CA 1
ATOM 1888 C C . ALA A 1 249 ? -26.418 6.875 19.756 1.00 90.75 249 ALA A C 1
ATOM 1890 O O . ALA A 1 249 ? -26.102 7.859 19.085 1.00 90.75 249 ALA A O 1
ATOM 1891 N N . ASP A 1 250 ? -26.606 6.941 21.074 1.00 94.56 250 ASP A N 1
ATOM 1892 C CA . ASP A 1 250 ? -26.483 8.180 21.841 1.00 94.56 250 ASP A CA 1
ATOM 1893 C C . ASP A 1 250 ? -25.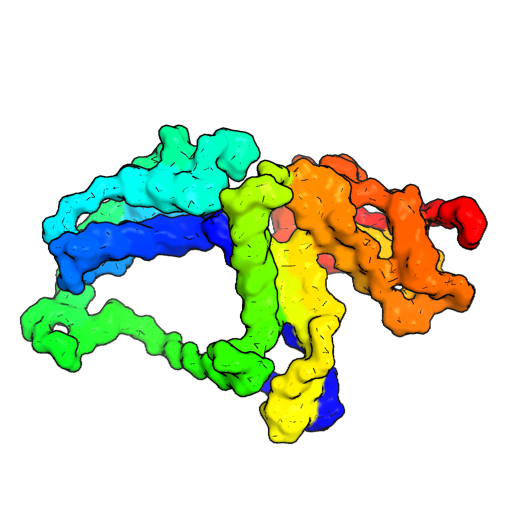049 8.705 21.846 1.00 94.56 250 ASP A C 1
ATOM 1895 O O . ASP A 1 250 ? -24.807 9.877 21.555 1.00 94.56 250 ASP A O 1
ATOM 1899 N N . LEU A 1 251 ? -24.072 7.825 22.083 1.00 93.88 251 LEU A N 1
ATOM 1900 C CA . LEU A 1 251 ? -22.659 8.194 21.998 1.00 93.88 251 LEU A CA 1
ATOM 1901 C C . LEU A 1 251 ? -22.291 8.673 20.590 1.00 93.88 251 LEU A C 1
ATOM 1903 O O . LEU A 1 251 ? -21.571 9.658 20.445 1.00 93.88 251 LEU A O 1
ATOM 1907 N N . GLN A 1 252 ? -22.819 8.035 19.545 1.00 92.06 252 GLN A N 1
ATOM 1908 C CA . GLN A 1 252 ? -22.612 8.477 18.167 1.00 92.06 252 GLN A CA 1
ATOM 1909 C C . GLN A 1 252 ? -23.232 9.861 17.901 1.00 92.06 252 GLN A C 1
ATOM 1911 O O . GLN A 1 252 ? -22.607 10.681 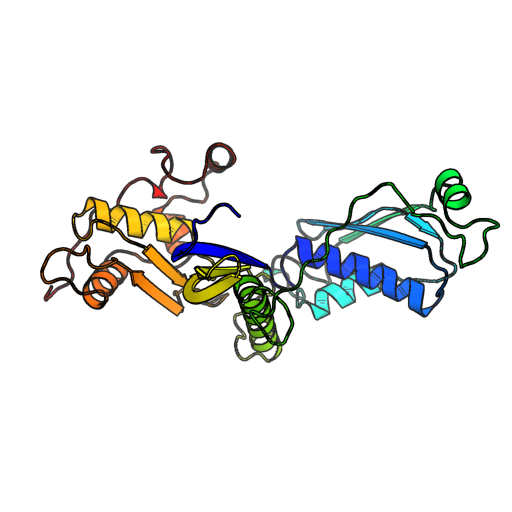17.224 1.00 92.06 252 GLN A O 1
ATOM 1916 N N . ARG A 1 253 ? -24.418 10.159 18.456 1.00 94.00 253 ARG A N 1
ATOM 1917 C CA . ARG A 1 253 ? -25.024 11.503 18.404 1.00 94.00 253 ARG A CA 1
ATOM 1918 C C . ARG A 1 253 ? -24.151 12.538 19.108 1.00 94.00 253 ARG A C 1
ATOM 1920 O O . ARG A 1 253 ? -23.899 13.593 18.532 1.00 94.00 253 ARG A O 1
ATOM 1927 N N . ILE A 1 254 ? -23.639 12.222 20.299 1.00 96.19 254 ILE A N 1
ATOM 1928 C CA . ILE A 1 254 ? -22.713 13.091 21.041 1.00 96.19 254 ILE A CA 1
ATOM 1929 C C . ILE A 1 254 ? -21.457 13.369 20.207 1.00 96.19 254 ILE A C 1
ATOM 1931 O O . ILE A 1 254 ? -21.039 14.522 20.102 1.00 96.19 254 ILE A O 1
ATOM 1935 N N . VAL A 1 255 ? -20.872 12.348 19.569 1.00 94.75 255 VAL A N 1
ATOM 1936 C CA . VAL A 1 255 ? -19.697 12.535 18.702 1.00 94.75 255 VAL A CA 1
ATOM 1937 C C . VAL A 1 255 ? -20.017 13.475 17.544 1.00 94.75 255 VAL A C 1
ATOM 1939 O O . VAL A 1 255 ? -19.296 14.449 17.348 1.00 94.75 255 VAL A O 1
ATOM 1942 N N . ARG A 1 256 ? -21.113 13.237 16.816 1.00 92.06 256 ARG A N 1
ATOM 1943 C CA . ARG A 1 256 ? -21.518 14.086 15.681 1.00 92.06 256 ARG A CA 1
ATOM 1944 C C . ARG A 1 256 ? -21.826 15.526 16.088 1.00 92.06 256 ARG A C 1
ATOM 1946 O O . ARG A 1 256 ? -21.591 16.432 15.302 1.00 92.06 256 ARG A O 1
ATOM 1953 N N . HIS A 1 257 ? -22.332 15.734 17.301 1.00 95.19 257 HIS A N 1
ATOM 1954 C CA . HIS A 1 257 ? -22.612 17.067 17.828 1.00 95.19 257 HIS A CA 1
ATOM 1955 C C . HIS A 1 257 ? -21.334 17.841 18.186 1.00 95.19 257 HIS A C 1
ATOM 1957 O O . HIS A 1 257 ? -21.267 19.052 18.010 1.00 95.19 257 HIS A O 1
ATOM 1963 N N . ASN A 1 258 ? -20.303 17.145 18.675 1.00 95.31 258 ASN A N 1
ATOM 1964 C CA . ASN A 1 258 ? -19.106 17.784 19.223 1.00 95.31 258 ASN A CA 1
ATOM 1965 C C . ASN A 1 258 ? -17.913 17.818 18.269 1.00 95.31 258 ASN A C 1
ATOM 1967 O O . ASN A 1 258 ? -17.007 18.629 18.471 1.00 95.31 258 ASN A O 1
ATOM 1971 N N . PHE A 1 259 ? -17.856 16.938 17.275 1.00 94.25 259 PHE A N 1
ATOM 1972 C CA . PHE A 1 259 ? -16.684 16.769 16.424 1.00 94.25 259 PHE A CA 1
ATOM 1973 C C . PHE A 1 259 ? -17.040 16.925 14.954 1.00 94.25 259 PHE A C 1
ATOM 1975 O O . PHE A 1 259 ? -17.815 16.151 14.398 1.00 94.25 259 PHE A O 1
ATOM 1982 N N . ASP A 1 260 ? -16.383 17.889 14.318 1.00 90.44 260 ASP A N 1
ATOM 1983 C CA . ASP A 1 260 ? -16.318 17.979 12.869 1.00 90.44 260 ASP A CA 1
ATOM 1984 C C . ASP A 1 260 ? -15.143 17.119 12.399 1.00 90.44 260 ASP A C 1
ATOM 1986 O O . ASP A 1 260 ? -13.975 17.499 12.499 1.00 90.44 260 ASP A O 1
ATOM 1990 N N . LEU A 1 261 ? -15.462 15.905 11.957 1.00 85.75 261 LEU A N 1
ATOM 1991 C CA . LEU A 1 261 ? -14.466 14.933 11.525 1.00 85.75 261 LEU A CA 1
ATOM 1992 C C . LEU A 1 261 ? -14.083 15.101 10.053 1.00 85.75 261 LEU A C 1
ATOM 1994 O O . LEU A 1 261 ? -13.442 14.214 9.500 1.00 85.75 261 LEU A O 1
ATOM 1998 N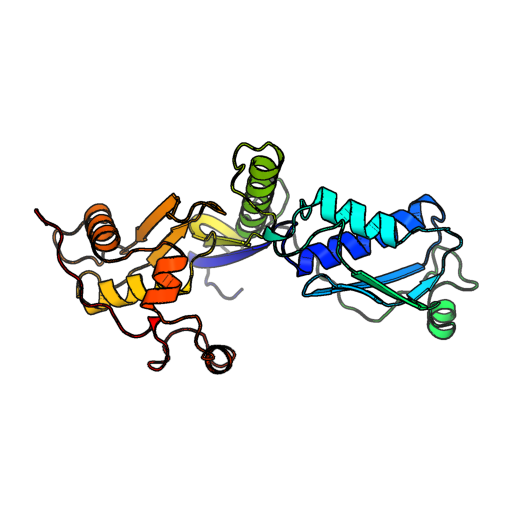 N . ARG A 1 262 ? -14.407 16.217 9.396 1.00 82.94 262 ARG A N 1
ATOM 1999 C CA . ARG A 1 262 ? -13.852 16.481 8.066 1.00 82.94 262 ARG A CA 1
ATOM 2000 C C . ARG A 1 262 ? -12.337 16.687 8.142 1.00 82.94 262 ARG A C 1
ATOM 2002 O O . ARG A 1 262 ? -11.877 17.357 9.068 1.00 82.94 262 ARG A O 1
ATOM 2009 N N . PRO A 1 263 ? -11.537 16.229 7.160 1.00 68.31 263 PRO A N 1
ATOM 2010 C CA . PRO A 1 263 ? -10.080 16.383 7.194 1.00 68.31 263 PRO A CA 1
ATOM 2011 C C . PRO A 1 263 ? -9.612 17.825 7.438 1.00 68.31 263 PRO A C 1
ATOM 2013 O O . PRO A 1 263 ? -8.731 18.057 8.263 1.00 68.31 263 PRO A O 1
ATOM 2016 N N . GLY A 1 264 ? -10.246 18.811 6.791 1.00 65.31 264 GLY A N 1
ATOM 2017 C CA . GLY A 1 264 ? -9.925 20.228 6.994 1.00 65.31 264 GLY A CA 1
ATOM 2018 C C . GLY A 1 264 ? -10.215 20.727 8.415 1.00 65.31 264 GLY A C 1
ATOM 2019 O O . GLY A 1 264 ? -9.418 21.475 8.982 1.00 65.31 264 GLY A O 1
ATOM 2020 N N . ALA A 1 265 ? -11.315 20.276 9.023 1.00 83.69 265 ALA A N 1
ATOM 2021 C CA . ALA A 1 265 ? -11.655 20.615 10.401 1.00 83.69 265 ALA A CA 1
ATOM 2022 C C . ALA A 1 265 ? -10.714 19.934 11.399 1.00 83.69 265 ALA A C 1
ATOM 2024 O O . ALA A 1 265 ? -10.246 20.583 12.328 1.00 83.69 265 ALA A O 1
ATOM 2025 N N . ILE A 1 266 ? -10.338 18.676 11.151 1.00 80.44 266 ILE A N 1
ATOM 2026 C CA . ILE A 1 266 ? -9.338 17.954 11.947 1.00 80.44 266 ILE A CA 1
ATOM 2027 C C . ILE A 1 266 ? -7.990 18.685 11.913 1.00 80.44 266 ILE A C 1
ATOM 2029 O O . ILE A 1 266 ? -7.370 18.892 12.957 1.00 80.44 266 ILE A O 1
ATOM 2033 N N . ILE A 1 267 ? -7.536 19.101 10.725 1.00 62.47 267 ILE A N 1
ATOM 2034 C CA . ILE A 1 267 ? -6.279 19.841 10.560 1.00 62.47 267 ILE A CA 1
ATOM 2035 C C . ILE A 1 267 ? -6.307 21.150 11.351 1.00 62.47 267 ILE A C 1
ATOM 2037 O O . ILE A 1 267 ? -5.329 21.459 12.038 1.00 62.47 267 ILE A O 1
ATOM 2041 N N . ARG A 1 268 ? -7.417 21.894 11.276 1.00 89.69 268 ARG A N 1
ATOM 2042 C CA . ARG A 1 268 ? -7.629 23.142 12.019 1.00 89.69 268 ARG A CA 1
ATOM 2043 C C . ARG A 1 268 ? -7.633 22.900 13.528 1.00 89.69 268 ARG A C 1
ATOM 2045 O O . ARG A 1 268 ? -6.838 23.509 14.238 1.00 89.69 268 ARG A O 1
ATOM 2052 N N . ASP A 1 269 ? -8.494 22.006 14.006 1.00 87.25 269 ASP A N 1
ATOM 2053 C CA . ASP A 1 269 ? -8.780 21.819 15.433 1.00 87.25 269 ASP A CA 1
ATOM 2054 C C . ASP A 1 269 ? -7.593 21.207 16.188 1.00 87.25 269 ASP A C 1
ATOM 2056 O O . ASP A 1 269 ? -7.368 21.520 17.355 1.00 87.25 269 ASP A O 1
ATOM 2060 N N . LEU A 1 270 ? -6.789 20.376 15.517 1.00 82.88 270 LEU A N 1
ATOM 2061 C CA . LEU A 1 270 ? -5.577 19.789 16.095 1.00 82.88 270 LEU A CA 1
ATOM 2062 C C . LEU A 1 270 ? -4.299 20.570 15.727 1.00 82.88 270 LEU A C 1
ATOM 2064 O O . LEU A 1 270 ? -3.209 20.246 16.207 1.00 82.88 270 LEU A O 1
ATOM 2068 N N . GLY A 1 271 ? -4.392 21.605 14.888 1.00 85.19 271 GLY A N 1
ATOM 2069 C CA . GLY A 1 271 ? -3.246 22.397 14.435 1.00 85.19 271 GLY A CA 1
ATOM 2070 C C . GLY A 1 271 ? -2.171 21.547 13.748 1.00 85.19 271 GLY A C 1
ATOM 2071 O O . GLY A 1 271 ? -0.990 21.648 14.101 1.00 85.19 271 GLY A O 1
ATOM 2072 N N . LEU A 1 272 ? -2.588 20.689 12.810 1.00 71.00 272 LEU A N 1
ATOM 2073 C CA . LEU A 1 272 ? -1.760 19.664 12.152 1.00 71.00 272 LEU A CA 1
ATOM 2074 C C . LEU A 1 272 ? -0.802 20.214 11.082 1.00 71.00 272 LEU A C 1
ATOM 2076 O O . LEU A 1 272 ? 0.022 19.479 10.550 1.00 71.00 272 LEU A O 1
ATOM 2080 N N . THR A 1 273 ? -0.849 21.505 10.771 1.00 73.19 273 THR A N 1
ATOM 2081 C CA . THR A 1 273 ? 0.126 22.144 9.870 1.00 73.19 273 THR A CA 1
ATOM 2082 C C . THR A 1 273 ? 1.423 22.549 10.577 1.00 73.19 273 THR A C 1
ATOM 2084 O O . THR A 1 273 ? 2.377 22.971 9.929 1.00 73.19 273 THR A O 1
ATOM 2087 N N . ARG A 1 274 ? 1.490 22.420 11.910 1.00 81.38 274 ARG A N 1
ATOM 2088 C CA . ARG A 1 274 ? 2.690 22.731 12.699 1.00 81.38 274 ARG A CA 1
ATOM 2089 C C . ARG A 1 274 ? 3.743 21.617 12.583 1.00 81.38 274 ARG A C 1
ATOM 2091 O O . ARG A 1 274 ? 3.377 20.445 12.491 1.00 81.38 274 ARG A O 1
ATOM 2098 N N . PRO A 1 275 ? 5.048 21.930 12.691 1.00 76.31 275 PRO A N 1
ATOM 2099 C CA . PRO A 1 275 ? 6.130 20.946 12.599 1.00 76.31 275 PRO A CA 1
ATOM 2100 C C . PRO A 1 275 ? 6.291 20.134 13.900 1.00 76.31 275 PRO A C 1
ATOM 2102 O O . PRO A 1 275 ? 7.302 20.217 14.593 1.00 76.31 275 PRO A O 1
ATOM 2105 N N . ILE A 1 276 ? 5.275 19.349 14.265 1.00 76.94 276 ILE A N 1
ATOM 2106 C CA . ILE A 1 276 ? 5.223 18.590 15.530 1.00 76.94 276 ILE A CA 1
ATOM 2107 C C . ILE A 1 276 ? 5.503 17.085 15.364 1.00 76.94 276 ILE A C 1
ATOM 2109 O O . ILE A 1 276 ? 5.656 16.374 16.355 1.00 76.94 276 ILE A O 1
ATOM 2113 N N . TYR A 1 277 ? 5.617 16.601 14.124 1.00 65.56 277 TYR A N 1
ATOM 2114 C CA . TYR A 1 277 ? 5.659 15.170 13.789 1.00 65.56 277 TYR A CA 1
ATOM 2115 C C . TYR A 1 277 ? 6.983 14.466 14.092 1.00 65.56 277 TYR A C 1
ATOM 2117 O O . TYR A 1 277 ? 6.991 13.268 14.349 1.00 65.56 277 TYR A O 1
ATOM 2125 N N . PHE A 1 278 ? 8.112 15.179 14.141 1.00 60.16 278 PHE A N 1
ATOM 2126 C CA . PHE A 1 278 ? 9.394 14.540 14.473 1.00 60.16 278 PHE A CA 1
ATOM 2127 C C . PHE A 1 278 ? 9.351 13.836 15.841 1.00 60.16 278 PHE A C 1
ATOM 2129 O O . PHE A 1 278 ? 9.950 12.781 16.032 1.00 60.16 278 PHE A O 1
ATOM 2136 N N . LYS A 1 279 ? 8.581 14.393 16.784 1.00 66.50 279 LYS A N 1
ATOM 2137 C CA . LYS A 1 279 ? 8.380 13.813 18.115 1.00 66.50 279 LYS A CA 1
ATOM 2138 C C . LYS A 1 279 ? 7.464 12.587 18.107 1.00 66.50 279 LYS A C 1
ATOM 2140 O O . LYS A 1 279 ? 7.593 11.768 19.006 1.00 66.50 279 LYS A O 1
ATOM 2145 N N . THR A 1 280 ? 6.555 12.451 17.135 1.00 54.78 280 THR A N 1
ATOM 2146 C CA . THR A 1 280 ? 5.658 11.282 17.037 1.00 54.78 280 THR A CA 1
ATOM 2147 C C . THR A 1 280 ? 6.379 10.054 16.489 1.00 54.78 280 THR A C 1
ATOM 2149 O O . THR A 1 280 ? 5.974 8.934 16.772 1.00 54.78 280 THR A O 1
ATOM 2152 N N . ALA A 1 281 ? 7.468 10.255 15.739 1.00 49.59 281 ALA A N 1
ATOM 2153 C CA . ALA A 1 281 ? 8.231 9.195 15.078 1.00 49.59 281 ALA A CA 1
ATOM 2154 C C . ALA A 1 281 ? 8.985 8.251 16.038 1.00 49.59 281 ALA A C 1
ATOM 2156 O O . ALA A 1 281 ? 9.644 7.316 15.590 1.00 49.59 281 ALA A O 1
ATOM 2157 N N . LYS A 1 282 ? 8.933 8.496 17.355 1.00 43.88 282 LYS A N 1
ATOM 2158 C CA . LYS A 1 282 ? 9.567 7.671 18.392 1.00 43.88 282 LYS A CA 1
ATOM 2159 C C . LYS A 1 282 ? 8.606 7.514 19.571 1.00 43.88 282 LYS A C 1
ATOM 2161 O O . LYS A 1 282 ? 7.910 8.459 19.922 1.00 43.88 282 LYS A O 1
ATOM 2166 N N . TYR A 1 283 ? 8.593 6.335 20.193 1.00 43.72 283 TYR A N 1
ATOM 2167 C CA . TYR A 1 283 ? 7.804 6.017 21.400 1.00 43.72 283 TYR A CA 1
ATOM 2168 C C . TYR A 1 283 ? 6.270 6.077 21.253 1.00 43.72 283 TYR A C 1
ATOM 2170 O O . TYR A 1 283 ? 5.556 6.050 22.252 1.00 43.72 283 TYR A O 1
ATOM 2178 N N . GLY A 1 284 ? 5.764 6.082 20.016 1.00 44.00 284 GLY A N 1
ATOM 2179 C CA . GLY A 1 284 ? 4.338 5.979 19.714 1.00 44.00 284 GLY A CA 1
ATOM 2180 C C . GLY A 1 284 ? 3.623 7.327 19.585 1.00 44.00 284 GLY A C 1
ATOM 2181 O O . GLY A 1 284 ? 3.961 8.326 20.214 1.00 44.00 284 GLY A O 1
ATOM 2182 N N . HIS A 1 285 ? 2.586 7.344 18.748 1.00 61.44 285 HIS A N 1
ATOM 2183 C CA . HIS A 1 285 ? 1.826 8.554 18.418 1.00 61.44 285 HIS A CA 1
ATOM 2184 C C . HIS A 1 285 ? 0.792 8.935 19.491 1.00 61.44 285 HIS A C 1
ATOM 2186 O O . HIS A 1 285 ? 0.253 10.038 19.455 1.00 61.44 285 HIS A O 1
ATOM 2192 N N . PHE A 1 286 ? 0.497 8.044 20.442 1.00 82.00 286 PHE A N 1
ATOM 2193 C CA . PHE A 1 286 ? -0.545 8.217 21.457 1.00 82.00 286 PHE A CA 1
ATOM 2194 C C . PHE A 1 286 ? 0.026 8.096 22.871 1.00 82.00 286 PHE A C 1
ATOM 2196 O O . PHE A 1 286 ? 1.030 7.429 23.091 1.00 82.00 286 PHE A O 1
ATOM 2203 N N . GLY A 1 287 ? -0.631 8.737 23.838 1.00 70.94 287 GLY A N 1
ATOM 2204 C CA . GLY A 1 287 ? -0.233 8.743 25.252 1.00 70.94 287 GLY A CA 1
ATOM 2205 C C . GLY A 1 287 ? 0.753 9.845 25.656 1.00 70.94 287 GLY A C 1
ATOM 2206 O O . GLY A 1 287 ? 0.874 10.132 26.844 1.00 70.94 287 GLY A O 1
ATOM 2207 N N . ASN A 1 288 ? 1.399 10.525 24.705 1.00 78.12 288 ASN A N 1
ATOM 2208 C CA . ASN A 1 288 ? 2.252 11.677 25.000 1.00 78.12 288 ASN A CA 1
ATOM 2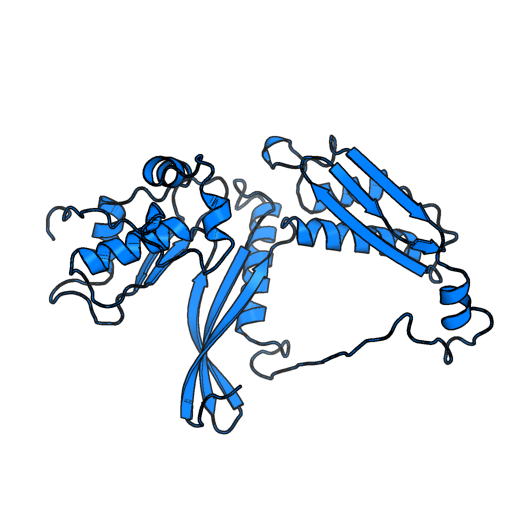209 C C . ASN A 1 288 ? 1.408 12.967 25.133 1.00 78.12 288 ASN A C 1
ATOM 2211 O O . ASN A 1 288 ? 0.820 13.410 24.144 1.00 78.12 288 ASN A O 1
ATOM 2215 N N . PRO A 1 289 ? 1.374 13.620 26.311 1.00 85.38 289 PRO A N 1
ATOM 2216 C CA . PRO A 1 289 ? 0.505 14.773 26.570 1.00 85.38 289 PRO A CA 1
ATOM 2217 C C . PRO A 1 289 ? 0.865 16.029 25.761 1.00 85.38 289 PRO A C 1
ATOM 2219 O O . PRO A 1 289 ? 0.091 16.979 25.743 1.00 85.38 289 PRO A O 1
ATOM 2222 N N . SER A 1 290 ? 2.018 16.055 25.083 1.00 88.25 290 SER A N 1
ATOM 2223 C CA . SER A 1 290 ? 2.403 17.177 24.217 1.00 88.25 290 SER A CA 1
ATOM 2224 C C . SER A 1 290 ? 1.698 17.187 22.853 1.00 88.25 290 SER A C 1
ATOM 2226 O O . SER A 1 290 ? 1.787 18.185 22.134 1.00 88.25 290 SER A O 1
ATOM 2228 N N . PHE A 1 291 ? 1.003 16.106 22.476 1.00 88.19 291 PHE A N 1
ATOM 2229 C CA . PHE A 1 291 ? 0.298 16.022 21.198 1.00 88.19 291 PHE A CA 1
ATOM 2230 C C . PHE A 1 291 ? -1.134 16.567 21.286 1.00 88.19 291 PHE A C 1
ATOM 2232 O O . PHE A 1 291 ? -1.847 16.286 22.246 1.00 88.19 291 PHE A O 1
ATOM 2239 N N . PRO A 1 292 ? -1.606 17.296 20.260 1.00 90.88 292 PRO A N 1
ATOM 2240 C CA . PRO A 1 292 ? -2.904 17.970 20.307 1.00 90.88 292 PRO A CA 1
ATOM 2241 C C . PRO A 1 292 ? -4.088 16.997 20.424 1.00 90.88 292 PRO A C 1
ATOM 2243 O O . PRO A 1 292 ? -5.036 17.279 21.149 1.00 90.88 292 PRO A O 1
ATOM 2246 N N . TRP A 1 293 ? -4.019 15.817 19.796 1.00 91.25 293 TRP A N 1
ATOM 2247 C CA . TRP A 1 293 ? -5.052 14.772 19.917 1.00 91.25 293 TRP A CA 1
ATOM 2248 C C . TRP A 1 293 ? -5.045 14.048 21.273 1.00 91.25 293 TRP A C 1
ATOM 2250 O O . TRP A 1 293 ? -5.946 13.257 21.554 1.00 91.25 293 TRP A O 1
ATOM 2260 N N . GLU A 1 294 ? -4.053 14.308 22.130 1.00 92.88 294 GLU A N 1
ATOM 2261 C CA . GLU A 1 294 ? -4.013 13.806 23.503 1.00 92.88 294 GLU A CA 1
ATOM 2262 C C . GLU A 1 294 ? -4.640 14.781 24.511 1.00 92.88 294 GLU A C 1
ATOM 2264 O O . GLU A 1 294 ? -4.803 14.400 25.670 1.00 92.88 294 GLU A O 1
ATOM 2269 N N . THR A 1 295 ? -5.065 15.978 24.102 1.00 94.69 295 THR A N 1
ATOM 2270 C CA . THR A 1 295 ? -5.839 16.894 24.952 1.00 94.69 295 THR A CA 1
ATOM 2271 C C . THR A 1 295 ? -7.336 16.630 24.762 1.00 94.69 295 THR A C 1
ATOM 2273 O O . THR A 1 295 ? -7.865 16.929 23.689 1.00 94.69 295 THR A O 1
ATOM 2276 N N . PRO A 1 296 ? -8.048 16.061 25.755 1.00 94.62 296 PRO A N 1
ATOM 2277 C CA . PRO A 1 296 ? -9.472 15.764 25.618 1.00 94.62 296 PRO A CA 1
ATOM 2278 C C . PRO A 1 296 ? -10.294 17.035 25.376 1.00 94.62 296 PRO A C 1
ATOM 2280 O O . PRO A 1 296 ? -10.073 18.057 26.026 1.00 94.62 296 PRO A O 1
ATOM 2283 N N . LYS A 1 297 ? -11.263 16.962 24.462 1.00 93.81 297 LYS A N 1
ATOM 2284 C CA . LYS A 1 297 ? -12.226 18.035 24.217 1.00 93.81 297 LYS A CA 1
ATOM 2285 C C . LYS A 1 297 ? -13.341 17.980 25.271 1.00 93.81 297 LYS A C 1
ATOM 2287 O O . LYS A 1 297 ? -13.927 16.910 25.448 1.00 93.81 297 LYS A O 1
ATOM 2292 N N . PRO A 1 298 ? -13.686 19.096 25.936 1.00 95.50 298 PRO A N 1
ATOM 2293 C CA . PRO A 1 298 ? -14.918 19.186 26.716 1.00 95.50 298 PRO A CA 1
ATOM 2294 C C . PRO A 1 298 ? -16.138 18.956 25.814 1.00 95.50 298 PRO A C 1
ATOM 2296 O O . PRO A 1 298 ? -16.239 19.573 24.754 1.00 95.50 298 PRO A O 1
ATOM 2299 N N . LEU A 1 299 ? -17.043 18.061 26.216 1.00 95.56 299 LEU A N 1
ATOM 2300 C CA . LEU A 1 299 ? -18.196 17.662 25.405 1.00 95.56 299 LEU A CA 1
ATOM 2301 C C . LEU A 1 299 ? -19.479 18.346 25.883 1.00 95.56 299 LEU A C 1
ATOM 2303 O O . LEU A 1 299 ? -19.737 18.422 27.082 1.00 95.56 299 LEU A O 1
ATOM 2307 N N . GLN A 1 300 ? -20.289 18.799 24.932 1.00 94.25 300 GLN A N 1
ATOM 2308 C CA . GLN A 1 300 ? -21.640 19.312 25.135 1.00 94.25 300 GLN A CA 1
ATOM 2309 C C . GLN A 1 300 ? -22.657 18.210 24.820 1.00 94.25 300 GLN A C 1
ATOM 2311 O O . GLN A 1 300 ? -22.506 17.482 23.835 1.00 94.25 300 GLN A O 1
ATOM 2316 N N . MET A 1 301 ? -23.676 18.060 25.664 1.00 92.44 301 MET A N 1
ATOM 2317 C CA . MET A 1 301 ? -24.718 17.057 25.447 1.00 92.44 301 MET A CA 1
ATOM 2318 C C . ME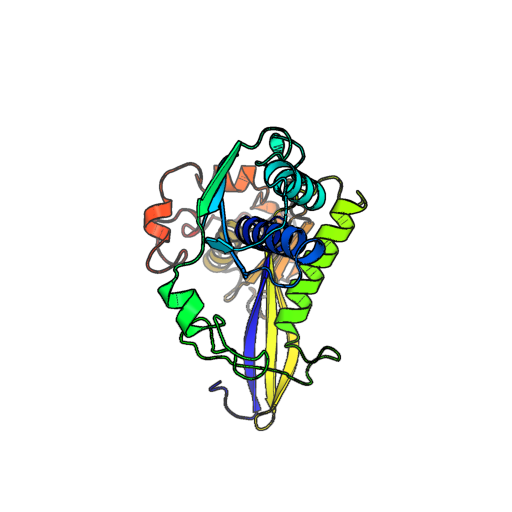T A 1 301 ? -25.728 17.594 24.423 1.00 92.44 301 MET A C 1
ATOM 2320 O O . MET A 1 301 ? -26.173 18.730 24.577 1.00 92.44 301 MET A O 1
ATOM 2324 N N . PRO A 1 302 ? -26.068 16.825 23.374 1.00 88.19 302 PRO A N 1
ATOM 2325 C CA . PRO A 1 302 ? -27.083 17.233 22.413 1.00 88.19 302 PRO A CA 1
ATOM 2326 C C . PRO A 1 302 ? -28.472 17.240 23.064 1.00 88.19 302 PRO A C 1
ATOM 2328 O O . PRO A 1 302 ? -28.739 16.439 23.957 1.00 88.19 302 PRO A O 1
ATOM 2331 N N . ASP A 1 303 ? -29.373 18.087 22.567 1.00 83.19 303 ASP A N 1
ATOM 2332 C CA . ASP A 1 303 ? -30.733 18.194 23.102 1.00 83.19 303 ASP A CA 1
ATOM 2333 C C . ASP A 1 303 ? -31.479 16.844 23.098 1.00 83.19 303 ASP A C 1
ATOM 2335 O O . ASP A 1 303 ? -31.436 16.069 22.129 1.00 83.19 303 ASP A O 1
ATOM 2339 N N . GLY A 1 304 ? -32.199 16.581 24.193 1.00 77.56 304 GLY A N 1
ATOM 2340 C CA . GLY A 1 304 ? -32.977 15.354 24.384 1.00 77.56 304 GLY A CA 1
ATOM 2341 C C . GLY A 1 304 ? -32.141 14.124 24.748 1.00 77.56 304 GLY A C 1
ATOM 2342 O O . GLY A 1 304 ? -32.540 13.013 24.390 1.00 77.56 304 GLY A O 1
ATOM 2343 N N . LEU A 1 305 ? -30.991 14.324 25.405 1.00 76.69 305 LEU A N 1
ATOM 2344 C CA . LEU A 1 305 ? -30.058 13.285 25.846 1.00 76.69 305 LEU A CA 1
ATOM 2345 C C . LEU A 1 305 ? -29.476 13.591 27.234 1.00 76.69 305 LEU A C 1
ATOM 2347 O O . LEU A 1 305 ? -29.227 14.783 27.518 1.00 76.69 305 LEU A O 1
#

Organism: NCBI:txid399045

Foldseek 3Di:
DPDDAQDKDKDKDKDKACPAQVNLQVQLQVLQVVQQCVVFVPKDGDWGWHDDQLEIEIAEAIDGPGDDDSLVSSLVSCVVLPQCDVVLRYHSVRGHYHYHYYHDDPVLCVQAPVPDDPVRGDDSDDDDDDDAFDVQDPVRDDPFHVVNVVVSVVLSVCCVVCVLVLDHRTWMKMWMFMWHNNVNHTHTDDTDDIATDQPLVQLLLQLQCVVQVQFVGWGWHWADRHNPQATPDIWIDRPPGGDPPDDRVQSVVQCVVFDDSGPVRCCVQQVVVDPPCVVCVPPHVPDDCVGSSNDHDHTDHDPPD

InterPro domains:
  IPR002133 S-adenosylmethionine synthetase [PTHR11964] (7-197)
  IPR022628 S-adenosylmethionine synthetase, N-terminal [PF00438] (9-105)
  IPR022630 S-adenosylmethionine synthetase, C-terminal [PF02773] (182-294)
  IPR022636 S-adenosylmethionine synthetase superfamily [SSF55973] (8-114)
  IPR022636 S-adenosylmethionine synthetase superfamily [SSF55973] (120-204)
  IPR022636 S-adenosylmethionine synthetase superfamily [SSF55973] (183-299)

pLDDT: mean 85.83, std 11.46, range [41.25, 98.62]

Secondary structure (DSSP, 8-state):
--PPTT-EEEEEEEEE-TTSHHHHHHHHHHHHHHHHHTT-TT-EEEEEEEEETTEEEEEEEEE-S----HHHHHHHHHHHHT-EEGGGTEETTT-EEEEEEEPPPHHHHHHHTTT--GGGPPPSS---------TTSTTSS-HHHHHHHHHHHHHHHHHHTTTTTT--S--EEEEEEEEEEETTEEEEEEEEEEEES-HHHHHHHHHHHHHTTSBSS-EEEEEE-TT-SSEEEEEEE-TT-BPTT--HHHHHHHHHHH---SHHHHHHHHTTTSS-GGGTTSS-SSS-TTSGGGSPPPPPPPTT-